Protein AF-A0A0B6ZGD3-F1 (afdb_monomer)

Foldseek 3Di:
DFDPLADQCLQVDPDPVSLQQHTWHDLPDDDFDKRKDFDPFFWQFFKKKFQFDGVPWGFFKKWKKFFFDDPPCVVVVVVVDDPPPDDDDDDDDDDDDDDPDPPPPVPDPDDTDIDTFKIFGHLDRFMEMEGAPVCCVPPPPPCVVVPPGPHYIYGDDPDSCRNQGTRMMMMTRGDIHPSGTGGTSYMDTDTARHPPDDPVVNVVVVVVVVVVVVVVVVVVVDDDD

Secondary structure (DSSP, 8-state):
-B-TT--GGGGG-SSHHHHTT-EEB-TT-PSPEEEEEEEEEEEEEEEEEEE-EETTEEEEEEEEEEE----TTHHHHHHT----------------------------PPPPPPEEEEEEE-SS---EEEE-TTTTTT-TTTGGGTTT-SEEEE---S-SHHHHTEEEEEEEEEEESTTPPPEESEEEEEEEE-TTS-HHHHHHHHHHHHHHHHHHHHHTTS---

Solvent-accessible surface area (backbone atoms only — not comparable to full-atom values): 12958 Å² total; per-residue (Å²): 123,46,36,90,89,15,41,73,64,18,47,76,39,91,47,65,76,46,23,71,48,2,22,30,37,28,80,86,53,67,65,70,46,78,49,74,48,74,50,98,55,36,24,22,59,37,38,39,38,36,28,27,28,38,90,91,24,25,28,20,27,43,32,35,28,25,14,46,64,77,63,82,57,51,62,57,60,55,64,74,60,70,78,88,77,83,86,84,90,83,84,90,87,90,86,80,93,73,90,74,76,82,75,76,70,75,85,66,80,76,78,77,65,70,42,72,27,35,64,51,77,41,91,58,68,60,51,32,34,37,33,26,75,86,50,61,82,78,54,82,76,77,47,72,81,68,62,76,42,88,44,66,35,63,48,55,55,95,62,54,58,32,42,45,28,18,25,30,44,32,45,33,36,58,38,41,49,94,81,35,27,47,21,34,21,43,63,49,80,40,64,46,73,11,86,88,51,55,64,75,58,49,51,52,53,49,53,51,49,54,52,51,55,56,52,56,64,58,53,77,77,68,83,88,130

Nearest PDB structures (foldseek):
  7m22-assembly1_N  TM=5.782E-01  e=3.544E-01  Homo sapiens
  4xhc-assembly1_B  TM=4.080E-01  e=8.683E-01  Klebsiella oxytoca
  6ah3-assembly1_B  TM=2.332E-01  e=2.869E+00  Saccharomyces cerevisiae S288C

Structure (mmCIF, N/CA/C/O backbone):
data_AF-A0A0B6ZGD3-F1
#
_entry.id   AF-A0A0B6ZGD3-F1
#
loop_
_atom_site.group_PDB
_atom_site.id
_atom_site.type_symbol
_atom_site.label_atom_id
_atom_site.label_alt_id
_atom_site.label_comp_id
_atom_site.label_asym_id
_atom_site.label_entity_id
_atom_site.label_seq_id
_atom_site.pdbx_PDB_ins_code
_atom_site.Cartn_x
_atom_site.Cartn_y
_atom_site.Cartn_z
_atom_site.occupancy
_atom_site.B_iso_or_equiv
_atom_site.auth_seq_id
_atom_site.auth_comp_id
_atom_site.auth_asym_id
_atom_site.auth_atom_id
_atom_site.pdbx_PDB_model_num
ATOM 1 N N . VAL A 1 1 ? -7.329 -12.413 8.893 1.00 88.38 1 VAL A N 1
ATOM 2 C CA . VAL A 1 1 ? -8.720 -12.527 9.377 1.00 88.38 1 VAL A CA 1
ATOM 3 C C . VAL A 1 1 ? -9.305 -11.128 9.376 1.00 88.38 1 VAL A C 1
ATOM 5 O O . VAL A 1 1 ? -8.668 -10.231 9.922 1.00 88.38 1 VAL A O 1
ATOM 8 N N . SER A 1 2 ? -10.414 -10.933 8.676 1.00 95.75 2 SER A N 1
ATOM 9 C CA . SER A 1 2 ? -11.099 -9.650 8.479 1.00 95.75 2 SER A CA 1
ATOM 10 C C . SER A 1 2 ? -12.553 -9.786 8.900 1.00 95.75 2 SER A C 1
ATOM 12 O O . SER A 1 2 ? -13.067 -10.900 8.886 1.00 95.75 2 SER A O 1
ATOM 14 N N . THR A 1 3 ? -13.189 -8.662 9.225 1.00 96.56 3 THR A N 1
ATOM 15 C CA . THR A 1 3 ? -14.651 -8.600 9.353 1.00 96.56 3 THR A CA 1
ATOM 16 C C . THR A 1 3 ? -15.286 -9.001 8.016 1.00 96.56 3 THR A C 1
ATOM 18 O O . THR A 1 3 ? -14.736 -8.682 6.955 1.00 96.56 3 THR A O 1
ATOM 21 N N . ASP A 1 4 ? -16.437 -9.668 8.054 1.00 96.44 4 ASP A N 1
ATOM 22 C CA . ASP A 1 4 ? -17.144 -10.125 6.855 1.00 96.44 4 ASP A CA 1
ATOM 23 C C . ASP A 1 4 ? -17.419 -8.981 5.866 1.00 96.44 4 ASP A C 1
ATOM 25 O O . ASP A 1 4 ? -17.992 -7.940 6.205 1.00 96.44 4 ASP A O 1
ATOM 29 N N . GLY A 1 5 ? -17.005 -9.169 4.611 1.00 96.38 5 GLY A N 1
ATOM 30 C CA . GLY A 1 5 ? -17.149 -8.174 3.553 1.00 96.38 5 GLY A CA 1
ATOM 31 C C . GLY A 1 5 ? -16.136 -7.027 3.608 1.00 96.38 5 GLY A C 1
ATOM 32 O O . GLY A 1 5 ? -16.303 -6.065 2.854 1.00 96.38 5 GLY A O 1
ATOM 33 N N . TYR A 1 6 ? -15.117 -7.109 4.471 1.00 97.56 6 TYR A N 1
ATOM 34 C CA . TYR A 1 6 ? -14.002 -6.160 4.599 1.00 97.56 6 TYR A CA 1
ATOM 35 C C . TYR A 1 6 ? -12.631 -6.836 4.411 1.00 97.56 6 TYR A C 1
ATOM 37 O O . TYR A 1 6 ? -11.657 -6.561 5.119 1.00 97.56 6 TYR A O 1
ATOM 45 N N . GLU A 1 7 ? -12.545 -7.755 3.457 1.00 97.19 7 GLU A N 1
ATOM 46 C CA . GLU A 1 7 ? -11.342 -8.508 3.125 1.00 97.19 7 GLU A CA 1
ATOM 47 C C . GLU A 1 7 ? -10.245 -7.615 2.524 1.00 97.19 7 GLU A C 1
ATOM 49 O O . GLU A 1 7 ? -10.513 -6.617 1.857 1.00 97.19 7 GLU A O 1
ATOM 54 N N . CYS A 1 8 ? -8.972 -8.006 2.676 1.00 95.56 8 CYS A N 1
ATOM 55 C CA . CYS A 1 8 ? -7.845 -7.258 2.095 1.00 95.56 8 CYS A CA 1
ATOM 56 C C . CYS A 1 8 ? -7.957 -7.092 0.568 1.00 95.56 8 CYS A C 1
ATOM 58 O O . CYS A 1 8 ? -7.491 -6.094 0.018 1.00 95.56 8 CYS A O 1
ATOM 60 N N . SER A 1 9 ? -8.572 -8.059 -0.120 1.00 95.88 9 SER A N 1
ATOM 61 C CA . SER A 1 9 ? -8.791 -8.031 -1.571 1.00 95.88 9 SER A CA 1
ATOM 62 C C . SER A 1 9 ? -9.687 -6.876 -2.018 1.00 95.88 9 SER A C 1
ATOM 64 O O . SER A 1 9 ? -9.578 -6.448 -3.166 1.00 95.88 9 SER A O 1
ATOM 66 N N . ASN A 1 10 ? -10.517 -6.320 -1.130 1.00 97.12 10 ASN A N 1
ATOM 67 C CA . ASN A 1 10 ? -11.351 -5.162 -1.438 1.00 97.12 10 ASN A CA 1
ATOM 68 C C . ASN A 1 10 ? -10.516 -3.952 -1.858 1.00 97.12 10 ASN A C 1
ATOM 70 O O . ASN A 1 10 ? -10.900 -3.256 -2.793 1.00 97.12 10 ASN A O 1
ATOM 74 N N . ILE A 1 11 ? -9.344 -3.744 -1.246 1.00 96.25 11 ILE A N 1
ATOM 75 C CA . ILE A 1 11 ? -8.450 -2.612 -1.548 1.00 96.25 11 ILE A CA 1
ATOM 76 C C . ILE A 1 11 ? -8.067 -2.579 -3.039 1.00 96.25 11 ILE A C 1
ATOM 78 O O . ILE A 1 11 ? -7.972 -1.504 -3.631 1.00 96.25 11 ILE A O 1
ATOM 82 N N . ILE A 1 12 ? -7.884 -3.755 -3.647 1.00 94.38 12 ILE A N 1
ATOM 83 C CA . ILE A 1 12 ? -7.467 -3.928 -5.047 1.00 94.38 12 ILE A CA 1
ATOM 84 C C . ILE A 1 12 ? -8.614 -4.376 -5.965 1.00 94.38 12 ILE A C 1
ATOM 86 O O . ILE A 1 12 ? -8.375 -4.796 -7.096 1.00 94.38 12 ILE A O 1
ATOM 90 N N . SER A 1 13 ? -9.859 -4.339 -5.486 1.00 94.06 13 SER A N 1
ATOM 91 C CA . SER A 1 13 ? -11.006 -4.818 -6.253 1.00 94.06 13 SER A CA 1
ATOM 92 C C . SER A 1 13 ? -11.343 -3.880 -7.413 1.00 94.06 13 SER A C 1
ATOM 94 O O . SER A 1 13 ? -11.375 -2.660 -7.254 1.00 94.06 13 SER A O 1
ATOM 96 N N . ASN A 1 14 ? -11.683 -4.461 -8.568 1.00 90.12 14 ASN A N 1
ATOM 97 C CA . ASN A 1 14 ? -12.221 -3.720 -9.714 1.00 90.12 14 ASN A CA 1
ATOM 98 C C . ASN A 1 14 ? -13.664 -3.240 -9.476 1.00 90.12 14 ASN A C 1
ATOM 100 O O . ASN A 1 14 ? -14.144 -2.353 -10.179 1.00 90.12 14 ASN A O 1
ATOM 104 N N . SER A 1 15 ? -14.375 -3.827 -8.506 1.00 93.75 15 SER A N 1
ATOM 105 C CA . SER A 1 15 ? -15.725 -3.397 -8.141 1.00 93.75 15 SER A CA 1
ATOM 106 C C . SER A 1 15 ? -15.655 -2.186 -7.219 1.00 93.75 15 SER A C 1
ATOM 108 O O . SER A 1 15 ? -15.144 -2.275 -6.101 1.00 93.75 15 SER A O 1
ATOM 110 N N . TRP A 1 16 ? -16.235 -1.069 -7.661 1.00 91.44 16 TRP A N 1
ATOM 111 C CA . TRP A 1 16 ? -16.339 0.160 -6.872 1.00 91.44 16 TRP A CA 1
ATOM 112 C C . TRP A 1 16 ? -16.955 -0.075 -5.485 1.00 91.44 16 TRP A C 1
ATOM 114 O O . TRP A 1 16 ? -16.431 0.410 -4.482 1.00 91.44 16 TRP A O 1
ATOM 124 N N . HIS A 1 17 ? -18.031 -0.865 -5.407 1.00 93.50 17 HIS A N 1
ATOM 125 C CA . HIS A 1 17 ? -18.728 -1.136 -4.148 1.00 93.50 17 HIS A CA 1
ATOM 126 C C . HIS A 1 17 ? -17.848 -1.868 -3.131 1.00 93.50 17 HIS A C 1
ATOM 128 O O . HIS A 1 17 ? -17.906 -1.548 -1.945 1.00 93.50 17 HIS A O 1
ATOM 134 N N . LEU A 1 18 ? -17.025 -2.818 -3.587 1.00 94.62 18 LEU A N 1
ATOM 135 C CA . LEU A 1 18 ? -16.067 -3.519 -2.730 1.00 94.62 18 LEU A CA 1
ATOM 136 C C . LEU A 1 18 ? -14.894 -2.606 -2.368 1.00 94.62 18 LEU A C 1
ATOM 138 O O . LEU A 1 18 ? -14.553 -2.485 -1.194 1.00 94.62 18 LEU A O 1
ATOM 142 N N . ARG A 1 19 ? -14.336 -1.880 -3.344 1.00 94.19 19 ARG A N 1
ATOM 143 C CA . ARG A 1 19 ? -13.210 -0.963 -3.121 1.00 94.19 19 ARG A CA 1
ATOM 144 C C . ARG A 1 19 ? -13.523 0.122 -2.096 1.00 94.19 19 ARG A C 1
ATOM 146 O O . ARG A 1 19 ? -12.664 0.454 -1.289 1.00 94.19 19 ARG A O 1
ATOM 153 N N . ARG A 1 20 ? -14.762 0.625 -2.063 1.00 93.31 20 ARG A N 1
ATOM 154 C CA . ARG A 1 20 ? -15.210 1.622 -1.075 1.00 93.31 20 ARG A CA 1
ATOM 155 C C . ARG A 1 20 ? -15.308 1.074 0.356 1.00 93.31 20 ARG A C 1
ATOM 157 O O . ARG A 1 20 ? -15.288 1.864 1.294 1.00 93.31 20 ARG A O 1
ATOM 164 N N . LYS A 1 21 ? -15.431 -0.246 0.546 1.00 95.88 21 LYS A N 1
ATOM 165 C CA . LYS A 1 21 ? -15.423 -0.858 1.887 1.00 95.88 21 LYS A CA 1
ATOM 166 C C . LYS A 1 21 ? -14.015 -0.921 2.477 1.00 95.88 21 LYS A C 1
ATOM 168 O O . LYS A 1 21 ? -13.851 -0.693 3.672 1.00 95.88 21 LYS A O 1
ATOM 173 N N . GLY A 1 22 ? -13.018 -1.205 1.641 1.00 96.62 22 GLY A N 1
ATOM 174 C CA . GLY A 1 22 ? -11.637 -1.401 2.071 1.00 96.62 22 GLY A CA 1
ATOM 175 C C . GLY A 1 22 ? -11.466 -2.621 2.979 1.00 96.62 22 GLY A C 1
ATOM 176 O O . GLY A 1 22 ? -12.190 -3.611 2.859 1.00 96.62 22 GLY A O 1
ATOM 177 N N . PHE A 1 23 ? -10.488 -2.536 3.875 1.00 97.94 23 PHE A N 1
ATOM 178 C CA . PHE A 1 23 ? -10.112 -3.574 4.824 1.00 97.94 23 PHE A CA 1
ATOM 179 C C . PHE A 1 23 ? -10.433 -3.177 6.266 1.00 97.94 23 PHE A C 1
ATOM 181 O O . PHE A 1 23 ? -10.088 -2.081 6.718 1.00 97.94 23 PHE A O 1
ATOM 188 N N . LEU A 1 24 ? -10.993 -4.129 7.007 1.00 97.88 24 LEU A N 1
ATOM 189 C CA . LEU A 1 24 ? -11.230 -4.037 8.438 1.00 97.88 24 LEU A CA 1
ATOM 190 C C . LEU A 1 24 ? -10.884 -5.377 9.086 1.00 97.88 24 LEU A C 1
ATOM 192 O O . LEU A 1 24 ? -11.465 -6.414 8.759 1.00 97.88 24 LEU A O 1
ATOM 196 N N . ALA A 1 25 ? -9.926 -5.361 10.005 1.00 97.81 25 ALA A N 1
ATOM 197 C CA . ALA A 1 25 ? -9.602 -6.531 10.803 1.00 97.81 25 ALA A CA 1
ATOM 198 C C . ALA A 1 25 ? -10.776 -6.901 11.722 1.00 97.81 25 ALA A C 1
ATOM 200 O O . ALA A 1 25 ? -11.566 -6.045 12.111 1.00 97.81 25 ALA A O 1
ATOM 201 N N . GLU A 1 26 ? -10.879 -8.177 12.085 1.00 96.56 26 GLU A N 1
ATOM 202 C CA . GLU A 1 26 ? -11.804 -8.593 13.143 1.00 96.56 26 GLU A CA 1
ATOM 203 C C . GLU A 1 26 ? -11.460 -7.933 14.485 1.00 96.56 26 GLU A C 1
ATOM 205 O O . GLU A 1 26 ? -10.290 -7.657 14.767 1.00 96.56 26 GLU A O 1
ATOM 210 N N . TYR A 1 27 ? -12.460 -7.718 15.341 1.00 92.38 27 TYR A N 1
ATOM 211 C CA . TYR A 1 27 ? -12.296 -6.941 16.582 1.00 92.38 27 TYR A CA 1
ATOM 212 C C . TYR A 1 27 ? -11.287 -7.563 17.562 1.00 92.38 27 TYR A C 1
ATOM 214 O O . TYR A 1 27 ? -10.650 -6.862 18.346 1.00 92.38 27 TYR A O 1
ATOM 222 N N . PHE A 1 28 ? -11.130 -8.888 17.526 1.00 93.44 28 PHE A N 1
ATOM 223 C CA . PHE A 1 28 ? -10.190 -9.616 18.378 1.00 93.44 28 PHE A CA 1
ATOM 224 C C . PHE A 1 28 ? -8.757 -9.633 17.822 1.00 93.44 28 PHE A C 1
ATOM 226 O O . PHE A 1 28 ? -7.835 -10.083 18.509 1.00 93.44 28 PHE A O 1
ATOM 233 N N . ILE A 1 29 ? -8.536 -9.140 16.599 1.00 95.62 29 ILE A N 1
ATOM 234 C CA . ILE A 1 29 ? -7.207 -9.043 15.998 1.00 95.62 29 ILE A CA 1
ATOM 235 C C . ILE A 1 29 ? -6.508 -7.795 16.530 1.00 95.62 29 ILE A C 1
ATOM 237 O O . ILE A 1 29 ? -6.799 -6.664 16.141 1.00 95.62 29 ILE A O 1
ATOM 241 N N . LYS A 1 30 ? -5.538 -8.012 17.417 1.00 93.38 30 LYS A N 1
ATOM 242 C CA . LYS A 1 30 ? -4.718 -6.935 17.974 1.00 93.38 30 LYS A CA 1
ATOM 243 C C . LYS A 1 30 ? -3.586 -6.5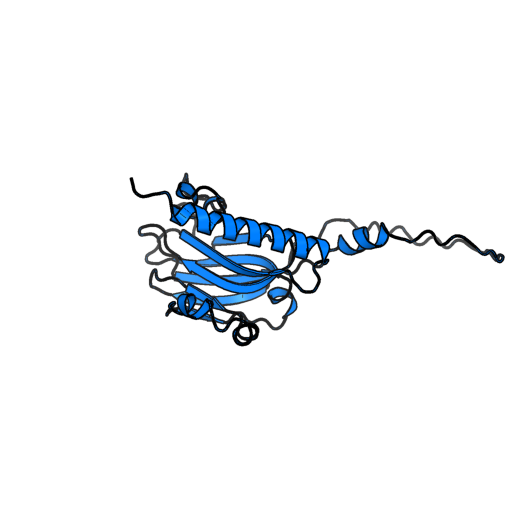65 17.007 1.00 93.38 30 LYS A C 1
ATOM 245 O O . LYS A 1 30 ? -2.979 -7.469 16.430 1.00 93.38 30 LYS A O 1
ATOM 250 N N . PRO A 1 31 ? -3.253 -5.268 16.851 1.00 94.62 31 PRO A N 1
ATOM 251 C CA . PRO A 1 31 ? -2.025 -4.858 16.180 1.00 94.62 31 PRO A CA 1
ATOM 252 C C . PRO A 1 31 ? -0.779 -5.574 16.751 1.00 94.62 31 PRO A C 1
ATOM 254 O O . PRO A 1 31 ? -0.737 -5.843 17.955 1.00 94.62 31 PRO A O 1
ATOM 257 N N . PRO A 1 32 ? 0.250 -5.852 15.925 1.00 96.56 32 PRO A N 1
ATOM 258 C CA . PRO A 1 32 ? 0.405 -5.381 14.552 1.00 96.56 32 PRO A CA 1
ATOM 259 C C . PRO A 1 32 ? -0.355 -6.212 13.501 1.00 96.56 32 PRO A C 1
ATOM 261 O O . PRO A 1 32 ? -0.376 -7.437 13.559 1.00 96.56 32 PRO A O 1
ATOM 264 N N . VAL A 1 33 ? -0.907 -5.542 12.484 1.00 97.31 33 VAL A N 1
ATOM 265 C CA . VAL A 1 33 ? -1.552 -6.176 11.318 1.00 97.31 33 VAL A CA 1
ATOM 266 C C . VAL A 1 33 ? -0.793 -5.813 10.045 1.00 97.31 33 VAL A C 1
ATOM 268 O O . VAL A 1 33 ? -0.533 -4.637 9.800 1.00 97.31 33 VAL A O 1
ATOM 271 N N . ASN A 1 34 ? -0.447 -6.814 9.231 1.00 97.50 34 ASN A N 1
ATOM 272 C CA . ASN A 1 34 ? 0.281 -6.630 7.974 1.00 97.50 34 ASN A CA 1
ATOM 273 C C . ASN A 1 34 ? -0.642 -6.838 6.767 1.00 97.50 34 ASN A C 1
ATOM 275 O O . ASN A 1 34 ? -1.295 -7.876 6.658 1.00 97.50 34 ASN A O 1
ATOM 279 N N . ILE A 1 35 ? -0.629 -5.886 5.837 1.00 97.44 35 ILE A N 1
ATOM 280 C CA . ILE A 1 35 ? -1.245 -5.989 4.512 1.00 97.44 35 ILE A CA 1
ATOM 281 C C . ILE A 1 35 ? -0.116 -5.942 3.485 1.00 97.44 35 ILE A C 1
ATOM 283 O O . ILE A 1 35 ? 0.565 -4.925 3.359 1.00 97.44 35 ILE A O 1
ATOM 287 N N . THR A 1 36 ? 0.090 -7.044 2.765 1.00 97.19 36 THR A N 1
ATOM 288 C CA . THR A 1 36 ? 1.192 -7.186 1.806 1.00 97.19 36 THR A CA 1
ATOM 289 C C . THR A 1 36 ? 0.671 -7.164 0.377 1.00 97.19 36 THR A C 1
ATOM 291 O O . THR A 1 36 ? -0.108 -8.024 -0.027 1.00 97.19 36 THR A O 1
ATOM 294 N N . PHE A 1 37 ? 1.161 -6.209 -0.401 1.00 96.69 37 PHE A N 1
ATOM 295 C CA . PHE A 1 37 ? 0.967 -6.107 -1.837 1.00 96.69 37 PHE A CA 1
ATOM 296 C C . PHE A 1 37 ? 2.119 -6.811 -2.544 1.00 96.69 37 PHE A C 1
ATOM 298 O O . PHE A 1 37 ? 3.287 -6.553 -2.247 1.00 96.69 37 PHE A O 1
ATOM 305 N N . GLN A 1 38 ? 1.791 -7.689 -3.487 1.00 94.88 38 GLN A N 1
ATOM 306 C CA . GLN A 1 38 ? 2.757 -8.307 -4.385 1.00 94.88 38 GLN A CA 1
ATOM 307 C C . GLN A 1 38 ? 2.571 -7.723 -5.780 1.00 94.88 38 GLN A C 1
ATOM 309 O O . GLN A 1 38 ? 1.471 -7.760 -6.332 1.00 94.88 38 GLN A O 1
ATOM 314 N N . PHE A 1 39 ? 3.651 -7.212 -6.359 1.00 93.75 39 PHE A N 1
ATOM 315 C CA . PHE A 1 39 ? 3.605 -6.632 -7.692 1.00 93.75 39 PHE A CA 1
ATOM 316 C C . PHE A 1 39 ? 3.829 -7.704 -8.770 1.00 93.75 39 PHE A C 1
ATOM 318 O O . PHE A 1 39 ? 4.606 -8.642 -8.562 1.00 93.75 39 PHE A O 1
ATOM 325 N N . PRO A 1 40 ? 3.179 -7.576 -9.942 1.00 90.75 40 PRO A N 1
ATOM 326 C CA . PRO A 1 40 ? 3.369 -8.500 -11.064 1.00 90.75 40 PRO A CA 1
ATOM 327 C C . PRO A 1 40 ? 4.762 -8.378 -11.704 1.00 90.75 40 PRO A C 1
ATOM 329 O O . PRO A 1 40 ? 5.231 -9.302 -12.364 1.00 90.75 40 PRO A O 1
ATOM 332 N N . CYS A 1 41 ? 5.436 -7.247 -11.496 1.00 90.88 41 CYS A N 1
ATOM 333 C CA . CYS A 1 41 ? 6.837 -7.017 -11.824 1.00 90.88 41 CYS A CA 1
ATOM 334 C C . CYS A 1 41 ? 7.457 -6.115 -10.752 1.00 90.88 41 CYS A C 1
ATOM 336 O O . CYS A 1 41 ? 6.730 -5.510 -9.965 1.00 90.88 41 CYS A O 1
ATOM 338 N N . ASN A 1 42 ? 8.785 -6.014 -10.711 1.00 93.12 42 ASN A N 1
ATOM 339 C CA . ASN A 1 42 ? 9.425 -5.096 -9.778 1.00 93.12 42 ASN A CA 1
ATOM 340 C C . ASN A 1 42 ? 9.113 -3.649 -10.181 1.00 93.12 42 ASN A C 1
ATOM 342 O O . ASN A 1 42 ? 9.194 -3.311 -11.362 1.00 93.12 42 ASN A O 1
ATOM 346 N N . ILE A 1 43 ? 8.799 -2.801 -9.208 1.00 93.25 43 ILE A N 1
ATOM 347 C CA . ILE A 1 43 ? 8.472 -1.391 -9.420 1.00 93.25 43 ILE A CA 1
ATOM 348 C C . ILE A 1 43 ? 9.444 -0.475 -8.673 1.00 93.25 43 ILE A C 1
ATOM 350 O O . ILE A 1 43 ? 9.943 -0.823 -7.603 1.00 93.25 43 ILE A O 1
ATOM 354 N N . ASP A 1 44 ? 9.685 0.700 -9.237 1.00 93.19 44 ASP A N 1
ATOM 355 C CA . ASP A 1 44 ? 10.276 1.840 -8.548 1.00 93.19 44 ASP A CA 1
ATOM 356 C C . ASP A 1 44 ? 9.156 2.627 -7.861 1.00 93.19 44 ASP A C 1
ATOM 358 O O . ASP A 1 44 ? 8.275 3.176 -8.527 1.00 93.19 44 ASP A O 1
ATOM 362 N N . ILE A 1 45 ? 9.133 2.615 -6.526 1.00 93.38 45 ILE A N 1
ATOM 363 C CA . ILE A 1 45 ? 8.055 3.224 -5.739 1.00 93.38 45 ILE A CA 1
ATOM 364 C C . ILE A 1 45 ? 8.293 4.729 -5.606 1.00 93.38 45 ILE A C 1
ATOM 366 O O . ILE A 1 45 ? 9.310 5.177 -5.071 1.00 93.38 45 ILE A O 1
ATOM 370 N N . HIS A 1 46 ? 7.305 5.513 -6.038 1.00 91.81 46 HIS A N 1
ATOM 371 C CA . HIS A 1 46 ? 7.329 6.972 -5.985 1.00 91.81 46 HIS A CA 1
ATOM 372 C C . HIS A 1 46 ? 6.520 7.496 -4.801 1.00 91.81 46 HIS A C 1
ATOM 374 O O . HIS A 1 46 ? 7.050 8.212 -3.954 1.00 91.81 46 HIS A O 1
ATOM 380 N N . HIS A 1 47 ? 5.239 7.126 -4.737 1.00 92.25 47 HIS A N 1
ATOM 381 C CA . HIS A 1 47 ? 4.313 7.569 -3.700 1.00 92.25 47 HIS A CA 1
ATOM 382 C C . HIS A 1 47 ? 3.426 6.412 -3.249 1.00 92.25 47 HIS A C 1
ATOM 384 O O . HIS A 1 47 ? 3.027 5.571 -4.052 1.00 92.25 47 HIS A O 1
ATOM 390 N N . VAL A 1 48 ? 3.079 6.391 -1.969 1.00 95.25 48 VAL A N 1
ATOM 391 C CA . VAL A 1 48 ? 2.068 5.496 -1.411 1.00 95.25 48 VAL A CA 1
ATOM 392 C C . VAL A 1 48 ? 1.101 6.345 -0.604 1.00 95.25 48 VAL A C 1
ATOM 394 O O . VAL A 1 48 ? 1.481 6.926 0.414 1.00 95.25 48 VAL A O 1
ATOM 397 N N . PHE A 1 49 ? -0.144 6.417 -1.056 1.00 94.75 49 PHE A N 1
ATOM 398 C CA . PHE A 1 49 ? -1.215 7.096 -0.343 1.00 94.75 49 PHE A CA 1
ATOM 399 C C . PHE A 1 49 ? -2.052 6.087 0.423 1.00 94.75 49 PHE A C 1
ATOM 401 O O . PHE A 1 49 ? -2.373 5.026 -0.107 1.00 94.75 49 PHE A O 1
ATOM 408 N N . ILE A 1 50 ? -2.418 6.421 1.657 1.00 95.75 50 ILE A N 1
ATOM 409 C CA . ILE A 1 50 ? -3.173 5.529 2.539 1.00 95.75 50 ILE A CA 1
ATOM 410 C C . ILE A 1 50 ? -4.251 6.331 3.252 1.00 95.75 50 ILE A C 1
ATOM 412 O O . ILE A 1 50 ? -3.950 7.362 3.846 1.00 95.75 50 ILE A O 1
ATOM 416 N N . THR A 1 51 ? -5.484 5.836 3.240 1.00 95.56 51 THR A N 1
ATOM 417 C CA . THR A 1 51 ? -6.566 6.355 4.084 1.00 95.56 51 THR A CA 1
ATOM 418 C C . THR A 1 51 ? -6.813 5.353 5.218 1.00 95.56 51 THR A C 1
ATOM 420 O O . THR A 1 51 ? -7.393 4.287 4.986 1.00 95.56 51 THR A O 1
ATOM 423 N N . PRO A 1 52 ? -6.341 5.635 6.445 1.00 95.81 52 PRO A N 1
ATOM 424 C CA . PRO A 1 52 ? -6.203 4.637 7.507 1.00 95.81 52 PRO A CA 1
ATOM 425 C C . PRO A 1 52 ? -7.471 4.468 8.356 1.00 95.81 52 PRO A C 1
ATOM 427 O O . PRO A 1 52 ? -7.401 4.260 9.567 1.00 95.81 52 PRO A O 1
ATOM 430 N N . CYS A 1 53 ? -8.645 4.594 7.742 1.00 95.25 53 CYS A N 1
ATOM 431 C CA . CYS A 1 53 ? -9.917 4.535 8.449 1.00 95.25 53 CYS A CA 1
ATOM 432 C C . CYS A 1 53 ? -10.991 3.802 7.647 1.00 95.25 53 CYS A C 1
ATOM 434 O O . CYS A 1 53 ? -11.011 3.868 6.419 1.00 95.25 53 CYS A O 1
ATOM 436 N N . VAL A 1 54 ? -11.893 3.125 8.356 1.00 95.19 54 VAL A N 1
ATOM 437 C CA . VAL A 1 54 ? -13.132 2.541 7.824 1.00 95.19 54 VAL A CA 1
ATOM 438 C C . VAL A 1 54 ? -14.243 2.853 8.822 1.00 95.19 54 VAL A C 1
ATOM 440 O O . VAL A 1 54 ? -14.250 2.341 9.943 1.00 95.19 54 VAL A O 1
ATOM 443 N N . GLY A 1 55 ? -15.168 3.736 8.441 1.00 92.38 55 GLY A N 1
ATOM 444 C CA . GLY A 1 55 ? -16.161 4.268 9.375 1.00 92.38 55 GLY A CA 1
ATOM 445 C C . GLY A 1 55 ? -15.483 4.918 10.587 1.00 92.38 55 GLY A C 1
ATOM 446 O O . GLY A 1 55 ? -14.690 5.842 10.433 1.00 92.38 55 GLY A O 1
ATOM 447 N N . GLN A 1 56 ? -15.775 4.410 11.787 1.00 92.38 56 GLN A N 1
ATOM 448 C CA . GLN A 1 56 ? -15.199 4.899 13.050 1.00 92.38 56 GLN A CA 1
ATOM 449 C C . GLN A 1 56 ? -13.901 4.184 13.467 1.00 92.38 56 GLN A C 1
ATOM 451 O O . GLN A 1 56 ? -13.285 4.560 14.462 1.00 92.38 56 GLN A O 1
ATOM 456 N N . GLN A 1 57 ? -13.479 3.151 12.734 1.00 94.88 57 GLN A N 1
ATOM 457 C CA . GLN A 1 57 ? -12.275 2.374 13.037 1.00 94.88 57 GLN A CA 1
ATOM 458 C C . GLN A 1 57 ? -11.058 3.067 12.416 1.00 94.88 57 GLN A C 1
ATOM 460 O O . GLN A 1 57 ? -11.108 3.452 11.244 1.00 94.88 57 GLN A O 1
ATOM 465 N N . ARG A 1 58 ? -9.990 3.281 13.199 1.00 95.25 58 ARG A N 1
ATOM 466 C CA . ARG A 1 58 ? -8.887 4.187 12.828 1.00 95.25 58 ARG A CA 1
ATOM 467 C C . ARG A 1 58 ? -7.532 3.592 13.194 1.00 95.25 58 ARG A C 1
ATOM 469 O O . ARG A 1 58 ? -7.243 3.339 14.364 1.00 95.25 58 ARG A O 1
ATOM 476 N N . SER A 1 59 ? -6.670 3.444 12.197 1.00 96.56 59 SER A N 1
ATOM 477 C CA . SER A 1 59 ? -5.261 3.088 12.367 1.00 96.56 59 SER A CA 1
ATOM 478 C C . SER A 1 59 ? -4.426 4.359 12.536 1.00 96.56 59 SER A C 1
ATOM 480 O O . SER A 1 59 ? -4.555 5.275 11.733 1.00 96.56 59 SER A O 1
ATOM 482 N N . SER A 1 60 ? -3.558 4.421 13.550 1.00 95.62 60 SER A N 1
ATOM 483 C CA . SER A 1 60 ? -2.818 5.648 13.895 1.00 95.62 60 SER A CA 1
ATOM 484 C C . SER A 1 60 ? -1.303 5.546 13.805 1.00 95.62 60 SER A C 1
ATOM 486 O O . SER A 1 60 ? -0.631 6.555 13.636 1.00 95.62 60 SER A O 1
ATOM 488 N N . HIS A 1 61 ? -0.720 4.352 13.913 1.00 96.81 61 HIS A N 1
ATOM 489 C CA . HIS A 1 61 ? 0.717 4.167 13.702 1.00 96.81 61 HIS A CA 1
ATOM 490 C C . HIS A 1 61 ? 0.932 3.190 12.562 1.00 96.81 61 HIS A C 1
ATOM 492 O O . HIS A 1 61 ? 0.562 2.019 12.681 1.00 96.81 61 HIS A O 1
ATOM 498 N N . LEU A 1 62 ? 1.527 3.674 11.477 1.00 97.62 62 LEU A N 1
ATOM 499 C CA . LEU A 1 62 ? 1.753 2.908 10.263 1.00 97.62 62 LEU A CA 1
ATOM 500 C C . LEU A 1 62 ? 3.240 2.820 9.963 1.00 97.62 62 LEU A C 1
ATOM 502 O O . LEU A 1 62 ? 3.985 3.789 10.108 1.00 97.62 62 LEU A O 1
ATOM 506 N N . GLU A 1 63 ? 3.652 1.665 9.469 1.00 98.31 63 GLU A N 1
ATOM 507 C CA . GLU A 1 63 ? 4.987 1.453 8.937 1.00 98.31 63 GLU A CA 1
ATOM 508 C C . GLU A 1 63 ? 4.910 0.824 7.553 1.00 98.31 63 GLU A C 1
ATOM 510 O O . GLU A 1 63 ? 4.071 -0.039 7.291 1.00 98.31 63 GLU A O 1
ATOM 515 N N . LEU A 1 64 ? 5.814 1.241 6.673 1.00 98.06 64 LEU A N 1
ATOM 516 C CA . LEU A 1 64 ? 6.000 0.633 5.368 1.00 98.06 64 LEU A CA 1
ATOM 517 C C . LEU A 1 64 ? 7.251 -0.225 5.368 1.00 98.06 64 LEU A C 1
ATOM 519 O O . LEU A 1 64 ? 8.319 0.192 5.821 1.00 98.06 64 LEU A O 1
ATOM 523 N N . TYR A 1 65 ? 7.117 -1.404 4.782 1.00 98.12 65 TYR A N 1
ATOM 524 C CA . TYR A 1 65 ? 8.208 -2.318 4.505 1.00 98.12 65 TYR A CA 1
ATOM 525 C C . TYR A 1 65 ? 8.235 -2.655 3.023 1.00 98.12 65 TYR A C 1
ATOM 527 O O . TYR A 1 65 ? 7.189 -2.747 2.391 1.00 98.12 65 TYR A O 1
ATOM 535 N N . SER A 1 66 ? 9.419 -2.901 2.475 1.00 97.06 66 SER A N 1
ATOM 536 C CA . SER A 1 66 ? 9.569 -3.352 1.094 1.00 97.06 66 SER A CA 1
ATOM 537 C C . SER A 1 66 ? 10.553 -4.506 0.987 1.00 97.06 66 SER A C 1
ATOM 539 O O . SER A 1 66 ? 11.479 -4.629 1.794 1.00 97.06 66 SER A O 1
ATOM 541 N N . ALA A 1 67 ? 10.347 -5.345 -0.023 1.00 94.38 67 ALA A N 1
ATOM 542 C CA . ALA A 1 67 ? 11.251 -6.419 -0.394 1.00 94.38 67 ALA A CA 1
ATOM 543 C C . ALA A 1 67 ? 11.507 -6.410 -1.902 1.00 94.38 67 ALA A C 1
ATOM 545 O O . ALA A 1 67 ? 10.586 -6.246 -2.707 1.00 94.38 67 ALA A O 1
ATOM 546 N N . SER A 1 68 ? 12.746 -6.687 -2.300 1.00 90.00 68 SER A N 1
ATOM 547 C CA . SER A 1 68 ? 13.112 -6.938 -3.695 1.00 90.00 68 SER A CA 1
ATOM 548 C C . SER A 1 68 ? 13.381 -8.429 -3.888 1.00 90.00 68 SER A C 1
ATOM 550 O O . SER A 1 68 ? 14.275 -8.997 -3.260 1.00 90.00 68 SER A O 1
ATOM 552 N N . LYS A 1 69 ? 12.588 -9.083 -4.740 1.00 75.38 69 LYS A N 1
ATOM 553 C CA . LYS A 1 69 ? 12.925 -10.379 -5.323 1.00 75.38 69 LYS A CA 1
ATOM 554 C C . LYS A 1 69 ? 13.667 -10.070 -6.614 1.00 75.38 69 LYS A C 1
ATOM 556 O O . LYS A 1 69 ? 13.074 -9.558 -7.561 1.00 75.38 69 LYS A O 1
ATOM 561 N N . TRP A 1 70 ? 14.958 -10.368 -6.666 1.00 56.69 70 TRP A N 1
ATOM 562 C CA . TRP A 1 70 ? 15.632 -10.464 -7.955 1.00 56.69 70 TRP A CA 1
ATOM 563 C C . TRP A 1 70 ? 15.000 -11.634 -8.723 1.00 56.69 70 TRP A C 1
ATOM 565 O O . TRP A 1 70 ? 14.777 -12.689 -8.116 1.00 56.69 70 TRP A O 1
ATOM 575 N N . PRO A 1 71 ? 14.671 -11.508 -10.018 1.00 49.81 71 PRO A N 1
ATOM 576 C CA . PRO A 1 71 ? 14.050 -12.602 -10.742 1.00 49.81 71 PRO A CA 1
ATOM 577 C C . PRO A 1 71 ? 15.069 -13.732 -10.928 1.00 49.81 71 PRO A C 1
ATOM 579 O O . PRO A 1 71 ? 15.825 -13.760 -11.897 1.00 49.81 71 PRO A O 1
ATOM 582 N N . GLN A 1 72 ? 15.029 -14.733 -10.045 1.00 49.84 72 GLN A N 1
ATOM 583 C CA . GLN A 1 72 ? 15.638 -16.054 -10.270 1.00 49.84 72 GLN A CA 1
ATOM 584 C C . GLN A 1 72 ? 15.110 -16.715 -11.571 1.00 49.84 72 GLN A C 1
ATOM 586 O O . GLN A 1 72 ? 15.669 -17.693 -12.060 1.00 49.84 72 GLN A O 1
ATOM 591 N N . SER A 1 73 ? 14.052 -16.159 -12.173 1.00 45.06 73 SER A N 1
ATOM 592 C CA . SER A 1 73 ? 13.427 -16.560 -13.437 1.00 45.06 73 SER A CA 1
ATOM 593 C C . SER A 1 73 ? 13.848 -15.744 -14.672 1.00 45.06 73 SER A C 1
ATOM 595 O O . SER A 1 73 ? 13.631 -16.222 -15.785 1.00 45.06 73 SER A O 1
ATOM 597 N N . ALA A 1 74 ? 14.504 -14.582 -14.541 1.00 47.19 74 ALA A N 1
ATOM 598 C CA . ALA A 1 74 ? 15.037 -13.872 -15.712 1.00 47.19 74 ALA A CA 1
ATOM 599 C C . ALA A 1 74 ? 16.214 -14.646 -16.325 1.00 47.19 74 ALA A C 1
ATOM 601 O O . ALA A 1 74 ? 16.283 -14.787 -17.542 1.00 47.19 74 ALA A O 1
ATOM 602 N N . ALA A 1 75 ? 17.059 -15.270 -15.494 1.00 50.16 75 ALA A N 1
ATOM 603 C CA . ALA A 1 75 ? 18.103 -16.184 -15.963 1.00 50.16 75 ALA A CA 1
ATOM 604 C C . ALA A 1 75 ? 17.529 -17.346 -16.802 1.00 50.16 75 ALA A C 1
ATOM 606 O O . ALA A 1 75 ? 18.117 -17.716 -17.815 1.00 50.16 75 ALA A O 1
ATOM 607 N N . LYS A 1 76 ? 16.337 -17.859 -16.455 1.00 45.75 76 LYS A N 1
ATOM 608 C CA . LYS A 1 76 ? 15.650 -18.914 -17.226 1.00 45.75 76 LYS A CA 1
ATOM 609 C C . LYS A 1 76 ? 15.053 -18.401 -18.544 1.00 45.75 76 LYS A C 1
ATOM 611 O O . LYS A 1 76 ? 15.049 -19.134 -19.529 1.00 45.75 76 LYS A O 1
ATOM 616 N N . TYR A 1 77 ? 14.594 -17.148 -18.593 1.00 41.62 77 TYR A N 1
ATOM 617 C CA . TYR A 1 77 ? 14.110 -16.519 -19.831 1.00 41.62 77 TYR A CA 1
ATOM 618 C C . TYR A 1 77 ? 15.251 -16.155 -20.796 1.00 41.62 77 TYR A C 1
ATOM 620 O O . TYR A 1 77 ? 15.099 -16.334 -22.003 1.00 41.62 77 TYR A O 1
ATOM 628 N N . PHE A 1 78 ? 16.410 -15.728 -20.283 1.00 50.81 78 PHE A N 1
ATOM 629 C CA . PHE A 1 78 ? 17.603 -15.468 -21.099 1.00 50.81 78 PHE A CA 1
ATOM 630 C C . PHE A 1 78 ? 18.311 -16.758 -21.551 1.00 50.81 78 PHE A C 1
ATOM 632 O O . PHE A 1 78 ? 18.822 -16.807 -22.665 1.00 50.81 78 PHE A O 1
ATOM 639 N N . GLN A 1 79 ? 18.267 -17.844 -20.769 1.00 50.75 79 GLN A N 1
ATOM 640 C CA . GLN A 1 79 ? 18.792 -19.151 -21.199 1.00 50.75 79 GLN A CA 1
ATOM 641 C C . GLN A 1 79 ? 17.955 -19.820 -22.304 1.00 50.75 79 GLN A C 1
ATOM 643 O O . GLN A 1 79 ? 18.486 -20.645 -23.045 1.00 50.75 79 GLN A O 1
ATOM 648 N N . LYS A 1 80 ? 16.676 -19.445 -22.477 1.00 40.94 80 LYS A N 1
ATOM 649 C CA . LYS A 1 80 ? 15.807 -19.983 -23.543 1.00 40.94 80 LYS A CA 1
ATOM 650 C C . LYS A 1 80 ? 16.034 -19.335 -24.918 1.00 40.94 80 LYS A C 1
ATOM 652 O O . LYS A 1 80 ? 15.387 -19.719 -25.887 1.00 40.94 80 LYS A O 1
ATOM 657 N N . ARG A 1 81 ? 16.962 -18.377 -25.023 1.00 42.19 81 ARG A N 1
ATOM 658 C CA . ARG A 1 81 ? 17.419 -17.787 -26.288 1.00 42.19 81 ARG A CA 1
ATOM 659 C C . ARG A 1 81 ? 18.943 -17.863 -26.391 1.00 42.19 81 ARG A C 1
ATOM 661 O O . ARG A 1 81 ? 19.623 -16.845 -26.375 1.00 42.19 81 ARG A O 1
ATOM 668 N N . LYS A 1 82 ? 19.487 -19.074 -26.531 1.00 33.56 82 LYS A N 1
ATOM 669 C CA . LYS A 1 82 ? 20.764 -19.220 -27.243 1.00 33.56 82 LYS A CA 1
ATOM 670 C C . LYS A 1 82 ? 20.463 -19.074 -28.742 1.00 33.56 82 LYS A C 1
ATOM 672 O O . LYS A 1 82 ? 19.619 -19.825 -29.231 1.00 33.56 82 LYS A O 1
ATOM 677 N N . PRO A 1 83 ? 21.094 -18.143 -29.476 1.00 39.12 83 PRO A N 1
ATOM 678 C CA . PRO A 1 83 ? 21.079 -18.210 -30.926 1.00 39.12 83 PRO A CA 1
ATOM 679 C C . PRO A 1 83 ? 21.820 -19.483 -31.338 1.00 39.12 83 PRO A C 1
ATOM 681 O O . PRO A 1 83 ? 22.935 -19.737 -30.882 1.00 39.12 83 PRO A O 1
ATOM 684 N N . VAL A 1 84 ? 21.186 -20.295 -32.182 1.00 40.81 84 VAL A N 1
ATOM 685 C CA . VAL A 1 84 ? 21.879 -21.333 -32.944 1.00 40.81 84 VAL A CA 1
ATOM 686 C C . VAL A 1 84 ? 22.798 -20.595 -33.910 1.00 40.81 84 VAL A C 1
ATOM 688 O O . VAL A 1 84 ? 22.345 -20.094 -34.932 1.00 40.81 84 VAL A O 1
ATOM 691 N N . MET A 1 85 ? 24.076 -20.480 -33.562 1.00 35.69 85 MET A N 1
ATOM 692 C CA . MET A 1 85 ? 25.109 -20.148 -34.533 1.00 35.69 85 MET A CA 1
ATOM 693 C C . MET A 1 85 ? 25.838 -21.449 -34.849 1.00 35.69 85 MET A C 1
ATOM 695 O O . MET A 1 85 ? 26.680 -21.930 -34.094 1.00 35.69 85 MET A O 1
ATOM 699 N N . SER A 1 86 ? 25.381 -22.079 -35.926 1.00 36.41 86 SER A N 1
ATOM 700 C CA . SER A 1 86 ? 26.009 -23.231 -36.550 1.00 36.41 86 SER A CA 1
ATOM 701 C C . SER A 1 86 ? 27.322 -22.821 -37.214 1.00 36.41 86 SER A C 1
ATOM 703 O O . SER A 1 86 ? 27.334 -21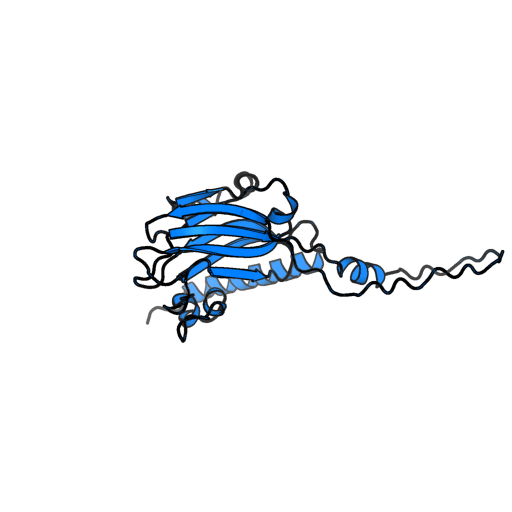.867 -37.989 1.00 36.41 86 SER A O 1
ATOM 705 N N . GLY A 1 87 ? 28.370 -23.613 -36.990 1.00 34.91 87 GLY A N 1
ATOM 706 C CA . GLY A 1 87 ? 29.546 -23.679 -37.858 1.00 34.91 87 GLY A CA 1
ATOM 707 C C . GLY A 1 87 ? 30.813 -23.097 -37.240 1.00 34.91 87 GLY A C 1
ATOM 708 O O . GLY A 1 87 ? 31.026 -21.894 -37.276 1.00 34.91 87 GLY A O 1
ATOM 709 N N . VAL A 1 88 ? 31.669 -23.953 -36.682 1.00 33.00 88 VAL A N 1
ATOM 710 C CA . VAL A 1 88 ? 32.905 -24.453 -37.319 1.00 33.00 88 VAL A CA 1
ATOM 711 C C . VAL A 1 88 ? 33.653 -25.304 -36.280 1.00 33.00 88 VAL A C 1
ATOM 713 O O . VAL A 1 88 ? 33.780 -24.939 -35.115 1.00 33.00 88 VAL A O 1
ATOM 716 N N . SER A 1 89 ? 34.084 -26.486 -36.715 1.00 32.69 89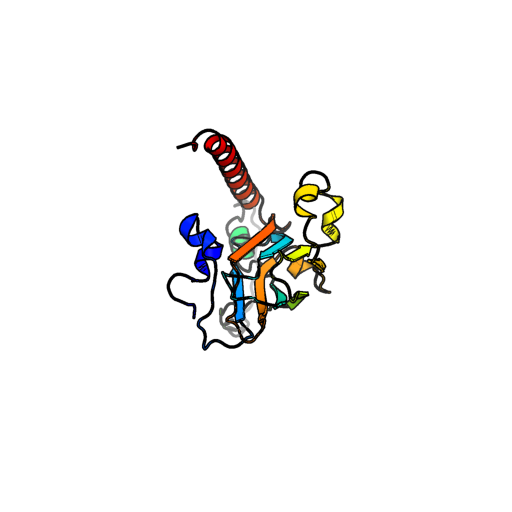 SER A N 1
ATOM 717 C CA . SER A 1 89 ? 34.740 -27.537 -35.937 1.00 32.69 89 SER A CA 1
ATOM 718 C C . SER A 1 89 ? 36.222 -27.254 -35.681 1.00 32.69 89 SER A C 1
ATOM 720 O O . SER A 1 89 ? 36.918 -26.934 -36.639 1.00 32.69 89 SER A O 1
ATOM 722 N N . THR A 1 90 ? 36.722 -27.555 -34.474 1.00 29.89 90 THR A N 1
ATOM 723 C CA . THR A 1 90 ? 38.083 -28.108 -34.283 1.00 29.89 90 THR A CA 1
ATOM 724 C C . THR A 1 90 ? 38.270 -28.794 -32.913 1.00 29.89 90 THR A C 1
ATOM 726 O O . THR A 1 90 ? 38.323 -28.155 -31.871 1.00 29.89 90 THR A O 1
ATOM 729 N N . THR A 1 91 ? 38.343 -30.131 -32.968 1.00 29.00 91 THR A N 1
ATOM 730 C CA . THR A 1 91 ? 39.288 -31.053 -32.285 1.00 29.00 91 THR A CA 1
ATOM 731 C C . THR A 1 91 ? 39.598 -30.945 -30.775 1.00 29.00 91 THR A C 1
ATOM 733 O O . THR A 1 91 ? 40.397 -30.124 -30.346 1.00 29.00 91 THR A O 1
ATOM 736 N N . SER A 1 92 ? 39.053 -31.928 -30.036 1.00 32.41 92 SER A N 1
ATOM 737 C CA . SER A 1 92 ? 39.697 -32.867 -29.082 1.00 32.41 92 SER A CA 1
ATOM 738 C C . SER A 1 92 ? 40.750 -32.379 -28.074 1.00 32.41 92 SER A C 1
ATOM 740 O O . SER A 1 92 ? 41.830 -31.963 -28.474 1.00 32.41 92 SER A O 1
ATOM 742 N N . THR A 1 93 ? 40.529 -32.661 -26.780 1.00 28.94 93 THR A N 1
ATOM 743 C CA . THR A 1 93 ? 41.324 -33.611 -25.955 1.00 28.94 93 THR A CA 1
ATOM 744 C C . THR A 1 93 ? 40.560 -33.889 -24.648 1.00 28.94 93 THR A C 1
ATOM 746 O O . THR A 1 93 ? 40.102 -32.961 -23.988 1.00 28.94 93 THR A O 1
ATOM 749 N N . ALA A 1 94 ? 40.373 -35.168 -24.315 1.00 32.12 94 ALA A N 1
ATOM 750 C CA . ALA A 1 94 ? 39.680 -35.662 -23.123 1.00 32.12 94 ALA A CA 1
ATOM 751 C C . ALA A 1 94 ? 40.664 -35.995 -21.984 1.00 32.12 94 ALA A C 1
ATOM 753 O O . ALA A 1 94 ? 41.830 -36.247 -22.280 1.00 32.12 94 ALA A O 1
ATOM 754 N N . LEU A 1 95 ? 40.145 -36.022 -20.740 1.00 29.06 95 LEU A N 1
ATOM 755 C CA . LEU A 1 95 ? 40.525 -36.779 -19.515 1.00 29.06 95 LEU A CA 1
ATOM 756 C C . LEU A 1 95 ? 40.348 -35.902 -18.245 1.00 29.06 95 LEU A C 1
ATOM 758 O O . LEU A 1 95 ? 40.602 -34.702 -18.316 1.00 29.06 95 LEU A O 1
ATOM 762 N N . PRO A 1 96 ? 40.087 -36.470 -17.049 1.00 37.69 96 PRO A N 1
ATOM 763 C CA . PRO A 1 96 ? 39.103 -37.491 -16.691 1.00 37.69 96 PRO A CA 1
ATOM 764 C C . PRO A 1 96 ? 38.150 -37.016 -15.566 1.00 37.69 96 PRO A C 1
ATOM 766 O O . PRO A 1 96 ? 38.303 -35.952 -14.968 1.00 37.69 96 PRO A O 1
ATOM 769 N N . GLU A 1 97 ? 37.142 -37.845 -15.314 1.00 36.41 97 GLU A N 1
ATOM 770 C CA . GLU A 1 97 ? 36.043 -37.693 -14.361 1.00 36.41 97 GLU A CA 1
ATOM 771 C C . GLU A 1 97 ? 36.514 -37.477 -12.913 1.00 36.41 97 GLU A C 1
ATOM 773 O O . GLU A 1 97 ? 37.192 -38.315 -12.322 1.00 36.41 97 GLU A O 1
ATOM 778 N N . GLY A 1 98 ? 36.105 -36.348 -12.332 1.00 30.22 98 GLY A N 1
ATOM 779 C CA . GLY A 1 98 ? 36.085 -36.120 -10.892 1.00 30.22 98 GLY A CA 1
ATOM 780 C C . GLY A 1 98 ? 34.638 -35.943 -10.454 1.00 30.22 98 GLY A C 1
ATOM 781 O O . GLY A 1 98 ? 33.985 -34.974 -10.846 1.00 30.22 98 GLY A O 1
ATOM 782 N N . GLU A 1 99 ? 34.136 -36.895 -9.673 1.00 32.38 99 GLU A N 1
ATOM 783 C CA . GLU A 1 99 ? 32.821 -36.868 -9.036 1.00 32.38 99 GLU A CA 1
ATOM 784 C C . GLU A 1 99 ? 32.703 -35.640 -8.121 1.00 32.38 99 GLU A C 1
ATOM 786 O O . GLU A 1 99 ? 33.108 -35.647 -6.959 1.00 32.38 99 GLU A O 1
ATOM 791 N N . ILE A 1 100 ? 32.134 -34.555 -8.646 1.00 35.75 100 ILE A N 1
ATOM 792 C CA . ILE A 1 100 ? 31.637 -33.463 -7.816 1.00 35.75 100 ILE A CA 1
ATOM 793 C C . ILE A 1 100 ? 30.257 -33.896 -7.348 1.00 35.75 100 ILE A C 1
ATOM 795 O O . ILE A 1 100 ? 29.292 -33.935 -8.113 1.00 35.75 100 ILE A O 1
ATOM 799 N N . SER A 1 101 ? 30.214 -34.267 -6.074 1.00 32.50 101 SER A N 1
ATOM 800 C CA . SER A 1 101 ? 29.018 -34.538 -5.296 1.00 32.50 101 SER A CA 1
ATOM 801 C C . SER A 1 101 ? 27.880 -33.590 -5.677 1.00 32.50 101 SER A C 1
ATOM 803 O O . SER A 1 101 ? 27.992 -32.365 -5.607 1.00 32.50 101 SER A O 1
ATOM 805 N N . ASN A 1 102 ? 26.763 -34.195 -6.088 1.00 35.62 102 ASN A N 1
ATOM 806 C CA . ASN A 1 102 ? 25.474 -33.549 -6.278 1.00 35.62 102 ASN A CA 1
ATOM 807 C C . ASN A 1 102 ? 25.082 -32.807 -4.992 1.00 35.62 102 ASN A C 1
ATOM 809 O O . ASN A 1 102 ? 24.398 -33.349 -4.124 1.00 35.62 102 ASN A O 1
ATOM 813 N N . ALA A 1 103 ? 25.474 -31.539 -4.879 1.00 36.25 103 ALA A N 1
ATOM 814 C CA . ALA A 1 103 ? 24.785 -30.597 -4.024 1.00 36.25 103 ALA A CA 1
ATOM 815 C C . ALA A 1 103 ? 23.399 -30.407 -4.645 1.00 36.25 103 ALA A C 1
ATOM 817 O O . ALA A 1 103 ? 23.191 -29.573 -5.529 1.00 36.25 103 ALA A O 1
ATOM 818 N N . GLN A 1 104 ? 22.454 -31.239 -4.206 1.00 37.94 104 GLN A N 1
ATOM 819 C CA . GLN A 1 104 ? 21.031 -30.976 -4.322 1.00 37.94 104 GLN A CA 1
ATOM 820 C C . GLN A 1 104 ? 20.788 -29.599 -3.699 1.00 37.94 104 GLN A C 1
ATOM 822 O O . GLN A 1 104 ? 20.596 -29.463 -2.493 1.00 37.94 104 GLN A O 1
ATOM 827 N N . SER A 1 105 ? 20.857 -28.553 -4.523 1.00 41.34 105 SER A N 1
ATOM 828 C CA . SER A 1 105 ? 20.330 -27.245 -4.170 1.00 41.34 105 SER A CA 1
ATOM 829 C C . SER A 1 105 ? 18.838 -27.455 -3.972 1.00 41.34 105 SER A C 1
ATOM 831 O O . SER A 1 105 ? 18.074 -27.594 -4.926 1.00 41.34 105 SER A O 1
ATOM 833 N N . SER A 1 106 ? 18.438 -27.596 -2.711 1.00 41.38 106 SER A N 1
ATOM 834 C CA . SER A 1 106 ? 17.044 -27.642 -2.313 1.00 41.38 106 SER A CA 1
ATOM 835 C C . SER A 1 106 ? 16.395 -26.383 -2.877 1.00 41.38 106 SER A C 1
ATOM 837 O O . SER A 1 106 ? 16.648 -25.260 -2.445 1.00 41.38 106 SER A O 1
ATOM 839 N N . SER A 1 107 ? 15.622 -26.558 -3.945 1.00 49.12 107 SER A N 1
ATOM 840 C CA . SER A 1 107 ? 15.067 -25.478 -4.755 1.00 49.12 107 SER A CA 1
ATOM 841 C C . SER A 1 107 ? 13.866 -24.832 -4.063 1.00 49.12 107 SER A C 1
ATOM 843 O O . SER A 1 107 ? 12.828 -24.610 -4.686 1.00 49.12 107 SER A O 1
ATOM 845 N N . HIS A 1 108 ? 13.970 -24.577 -2.761 1.00 51.69 108 HIS A N 1
ATOM 846 C CA . HIS A 1 108 ? 12.990 -23.795 -2.037 1.00 51.69 108 HIS A CA 1
ATOM 847 C C . HIS A 1 108 ? 13.303 -22.318 -2.287 1.00 51.69 108 HIS A C 1
ATOM 849 O O . HIS A 1 108 ? 14.363 -21.839 -1.875 1.00 51.69 108 HIS A O 1
ATOM 855 N N . PRO A 1 109 ? 12.428 -21.576 -2.991 1.00 62.38 109 PRO A N 1
ATOM 856 C CA . PRO A 1 109 ? 12.617 -20.145 -3.153 1.00 62.38 109 PRO A CA 1
ATOM 857 C C . PRO A 1 109 ? 12.610 -19.501 -1.765 1.00 62.38 109 PRO A C 1
ATOM 859 O O . PRO A 1 109 ? 11.624 -19.596 -1.035 1.00 62.38 109 PRO A O 1
ATOM 862 N N . MET A 1 110 ? 13.729 -18.872 -1.394 1.00 69.69 110 MET A N 1
ATOM 863 C CA . MET A 1 110 ? 13.849 -18.173 -0.117 1.00 69.69 110 MET A CA 1
ATOM 864 C C . MET A 1 110 ? 12.730 -17.121 -0.008 1.00 69.69 110 MET A C 1
ATOM 866 O O . MET A 1 110 ? 12.481 -16.395 -0.983 1.00 69.69 110 MET A O 1
ATOM 870 N N . PRO A 1 111 ? 12.036 -17.019 1.140 1.00 79.75 111 PRO A N 1
ATOM 871 C CA . PRO A 1 111 ? 11.011 -16.002 1.324 1.00 79.75 111 PRO A CA 1
ATOM 872 C C . PRO A 1 111 ? 11.608 -14.590 1.163 1.00 79.75 111 PRO A C 1
ATOM 874 O O . PRO A 1 111 ? 12.782 -14.372 1.472 1.00 79.75 111 PRO A O 1
ATOM 877 N N . PRO A 1 112 ? 10.824 -13.615 0.666 1.00 84.94 112 PRO A N 1
ATOM 878 C CA . PRO A 1 112 ? 11.299 -12.245 0.506 1.00 84.94 112 PRO A CA 1
ATOM 879 C C . PRO A 1 112 ? 11.681 -11.632 1.858 1.00 84.94 112 PRO A C 1
ATOM 881 O O . PRO A 1 112 ? 10.907 -11.686 2.812 1.00 84.94 112 PRO A O 1
ATOM 884 N N . LEU A 1 113 ? 12.862 -11.011 1.918 1.00 90.69 113 LEU A N 1
ATOM 885 C CA . LEU A 1 113 ? 13.308 -10.254 3.086 1.00 90.69 113 LEU A CA 1
ATOM 886 C C . LEU A 1 113 ? 12.736 -8.838 3.033 1.00 90.69 113 LEU A C 1
ATOM 888 O O . LEU A 1 113 ? 13.025 -8.078 2.107 1.00 90.69 113 LEU A O 1
ATOM 892 N N . PHE A 1 114 ? 11.933 -8.497 4.037 1.00 94.00 114 PHE A N 1
ATOM 893 C CA . PHE A 1 114 ? 11.304 -7.190 4.174 1.00 94.00 114 PHE A CA 1
ATOM 894 C C . PHE A 1 114 ? 12.155 -6.259 5.032 1.00 94.00 114 PHE A C 1
ATOM 896 O O . PHE A 1 114 ? 12.570 -6.616 6.133 1.00 94.00 114 PHE A O 1
ATOM 903 N N . TYR A 1 115 ? 12.340 -5.031 4.561 1.00 95.75 115 TYR A N 1
ATOM 904 C CA . TYR A 1 115 ? 13.044 -3.978 5.286 1.00 95.75 115 TYR A CA 1
ATOM 905 C C . TYR A 1 115 ? 12.116 -2.789 5.495 1.00 95.75 115 TYR A C 1
ATOM 907 O O . TYR A 1 115 ? 11.376 -2.425 4.583 1.00 95.75 115 TYR A O 1
ATOM 915 N N . SER A 1 116 ? 12.168 -2.176 6.680 1.00 96.81 116 SER A N 1
ATOM 916 C CA . SER A 1 116 ? 11.406 -0.956 6.961 1.00 96.81 116 SER A CA 1
ATOM 917 C C . SER A 1 116 ? 11.918 0.174 6.070 1.00 96.81 116 SER A C 1
ATOM 919 O O . SER A 1 116 ? 13.123 0.419 6.006 1.00 96.81 116 SER A O 1
ATOM 921 N N . ILE A 1 117 ? 11.011 0.828 5.352 1.00 96.88 117 ILE A N 1
ATOM 922 C CA . ILE A 1 117 ? 11.320 1.924 4.429 1.00 96.88 117 ILE A CA 1
ATOM 923 C C . ILE A 1 117 ? 10.678 3.244 4.853 1.00 96.88 117 ILE A C 1
ATOM 925 O O . ILE A 1 117 ? 11.073 4.291 4.354 1.00 96.88 117 ILE A O 1
ATOM 929 N N . SER A 1 118 ? 9.685 3.222 5.745 1.00 97.38 118 SER A N 1
ATOM 930 C CA . SER A 1 118 ? 9.105 4.435 6.323 1.00 97.38 118 SER A CA 1
ATOM 931 C C . SER A 1 118 ? 8.234 4.121 7.539 1.00 97.38 118 SER A C 1
ATOM 933 O O . SER A 1 118 ? 7.810 2.981 7.733 1.00 97.38 118 SER A O 1
ATOM 935 N N . LYS A 1 119 ? 7.940 5.142 8.345 1.00 97.06 119 LYS A N 1
ATOM 936 C CA . LYS A 1 119 ? 7.019 5.072 9.483 1.00 97.06 119 LYS A CA 1
ATOM 937 C C . LYS A 1 119 ? 6.389 6.430 9.752 1.00 97.06 119 LYS A C 1
ATOM 939 O O . LYS A 1 119 ? 7.038 7.455 9.561 1.00 97.06 119 LYS A O 1
ATOM 944 N N . ILE A 1 120 ? 5.153 6.433 10.236 1.00 96.19 120 ILE A N 1
ATOM 945 C CA . ILE A 1 120 ? 4.445 7.655 10.614 1.00 96.19 120 ILE A CA 1
ATOM 946 C C . ILE A 1 120 ? 3.417 7.368 11.711 1.00 96.19 120 ILE A C 1
ATOM 948 O O . ILE A 1 120 ? 2.811 6.296 11.760 1.00 96.19 120 ILE A O 1
ATOM 952 N N . TYR A 1 121 ? 3.231 8.341 12.600 1.00 95.81 121 TYR A N 1
ATOM 953 C CA . TYR A 1 121 ? 2.135 8.367 13.560 1.00 95.81 121 TYR A CA 1
ATOM 954 C C . TYR A 1 121 ? 1.194 9.514 13.204 1.00 95.81 121 TYR A C 1
ATOM 956 O O . TYR A 1 121 ? 1.632 10.659 13.122 1.00 95.81 121 TYR A O 1
ATOM 964 N N . VAL A 1 122 ? -0.076 9.194 12.990 1.00 90.50 122 VAL A N 1
ATOM 965 C CA . VAL A 1 122 ? -1.139 10.128 12.634 1.00 90.50 122 VAL A CA 1
ATOM 966 C C . VAL A 1 122 ? -2.353 9.770 13.490 1.00 90.50 122 VAL A C 1
ATOM 968 O O . VAL A 1 122 ? -2.989 8.751 13.241 1.00 90.50 122 VAL A O 1
ATOM 971 N N . PRO A 1 123 ? -2.657 10.533 14.551 1.00 84.06 123 PRO A N 1
ATOM 972 C CA . PRO A 1 123 ? -3.821 10.256 15.394 1.00 84.06 123 PRO A CA 1
ATOM 973 C C . PRO A 1 123 ? -5.145 10.503 14.650 1.00 84.06 123 PRO A C 1
ATOM 975 O O . PRO A 1 123 ? -6.178 9.930 15.006 1.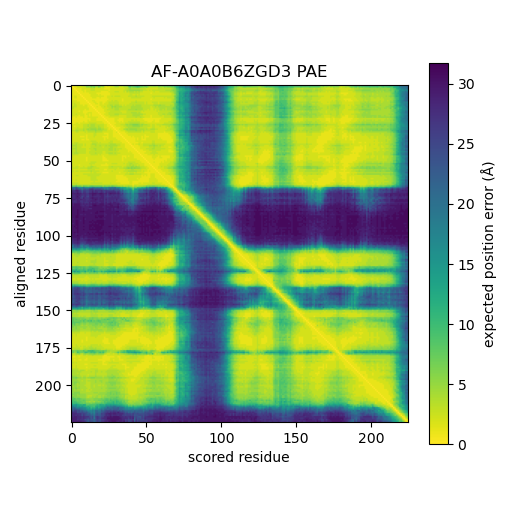00 84.06 123 PRO A O 1
ATOM 978 N N . ASP A 1 124 ? -5.106 11.320 13.598 1.00 84.44 124 ASP A N 1
ATOM 979 C CA . ASP A 1 124 ? -6.265 11.670 12.795 1.00 84.44 124 ASP A CA 1
ATOM 980 C C . ASP A 1 124 ? -6.528 10.670 11.651 1.00 84.44 124 ASP A C 1
ATOM 982 O O . ASP A 1 124 ? -5.730 9.789 11.356 1.00 84.44 124 ASP A O 1
ATOM 986 N N . SER A 1 125 ? -7.710 10.755 11.037 1.00 75.75 125 SER A N 1
ATOM 987 C CA . SER A 1 125 ? -8.181 9.844 9.973 1.00 75.75 125 SER A CA 1
ATOM 988 C C . SER A 1 125 ? -7.809 10.338 8.582 1.00 75.75 125 SER A C 1
ATOM 990 O O . SER A 1 125 ? -8.315 9.822 7.584 1.00 75.75 125 SER A O 1
ATOM 992 N N . GLU A 1 126 ? -7.003 11.390 8.510 1.00 86.25 126 GLU A N 1
ATOM 993 C CA . GLU A 1 126 ? -6.649 12.010 7.250 1.00 86.25 126 GLU A CA 1
ATOM 994 C C . GLU A 1 126 ? -5.804 11.072 6.392 1.00 86.25 126 GLU A C 1
ATOM 996 O O . GLU A 1 126 ? -5.149 10.137 6.863 1.00 86.25 126 GLU A O 1
ATOM 1001 N N . ARG A 1 127 ? -5.847 11.332 5.086 1.00 90.75 127 ARG A N 1
ATOM 1002 C CA . ARG A 1 127 ? -5.012 10.631 4.121 1.00 90.75 127 ARG A CA 1
ATOM 1003 C C . ARG A 1 127 ? -3.545 10.879 4.468 1.00 90.75 127 ARG A C 1
ATOM 1005 O O . ARG A 1 127 ? -3.169 11.969 4.883 1.00 90.75 127 ARG A O 1
ATOM 1012 N N . ILE A 1 128 ? -2.735 9.849 4.286 1.00 93.75 128 ILE A N 1
ATOM 1013 C CA . ILE A 1 128 ? -1.301 9.835 4.553 1.00 93.75 128 ILE A CA 1
ATOM 1014 C C . ILE A 1 128 ? -0.578 9.647 3.229 1.00 93.75 128 ILE A C 1
ATOM 1016 O O . ILE A 1 128 ? -1.027 8.869 2.387 1.00 93.75 128 ILE A O 1
ATOM 1020 N N . CYS A 1 129 ? 0.562 10.313 3.060 1.00 93.88 129 CYS A N 1
ATOM 1021 C CA . CYS A 1 129 ? 1.415 10.161 1.889 1.00 93.88 129 CYS A CA 1
ATOM 1022 C C . CYS A 1 129 ? 2.845 9.777 2.282 1.00 93.88 129 CYS A C 1
ATOM 1024 O O . CYS A 1 129 ? 3.583 10.553 2.890 1.00 93.88 129 CYS A O 1
ATOM 1026 N N . PHE A 1 130 ? 3.261 8.585 1.876 1.00 94.62 130 PHE A N 1
ATOM 1027 C CA . PHE A 1 130 ? 4.662 8.194 1.885 1.00 94.62 130 PHE A CA 1
ATOM 1028 C C . PHE A 1 130 ? 5.275 8.521 0.529 1.00 94.62 130 PHE A C 1
ATOM 1030 O O . PHE A 1 130 ? 4.726 8.110 -0.491 1.00 94.62 130 PHE A O 1
ATOM 1037 N N . TYR A 1 131 ? 6.395 9.238 0.488 1.00 92.38 131 TYR A N 1
ATOM 1038 C CA . TYR A 1 131 ? 6.976 9.697 -0.777 1.00 92.38 131 TYR A CA 1
ATOM 1039 C C . TYR A 1 131 ? 8.473 9.420 -0.872 1.00 92.38 131 TYR A C 1
ATOM 1041 O O . TYR A 1 131 ? 9.206 9.522 0.110 1.00 92.38 131 TYR A O 1
ATOM 1049 N N . ASN A 1 132 ? 8.938 9.079 -2.069 1.00 91.69 132 ASN A N 1
ATOM 1050 C CA . ASN A 1 132 ? 10.348 8.906 -2.380 1.00 91.69 132 ASN A CA 1
ATOM 1051 C C . ASN A 1 132 ? 10.957 10.267 -2.770 1.00 91.69 132 ASN A C 1
ATOM 1053 O O . ASN A 1 132 ? 10.679 10.767 -3.866 1.00 91.69 132 ASN A O 1
ATOM 1057 N N . PRO A 1 133 ? 11.811 10.877 -1.923 1.00 87.19 133 PRO A N 1
ATOM 1058 C CA . PRO A 1 133 ? 12.343 12.215 -2.182 1.00 87.19 133 PRO A CA 1
ATOM 1059 C C . PRO A 1 133 ? 13.214 12.282 -3.445 1.00 87.19 133 PRO A C 1
ATOM 1061 O O . PRO A 1 133 ? 13.386 13.356 -4.012 1.00 87.19 133 PRO A O 1
ATOM 1064 N N . LYS A 1 134 ? 13.732 11.147 -3.934 1.00 82.44 134 LYS A N 1
ATOM 1065 C CA . LYS A 1 134 ? 14.573 11.098 -5.140 1.00 82.44 134 LYS A CA 1
ATOM 1066 C C . LYS A 1 134 ? 13.792 11.246 -6.442 1.00 82.44 134 LYS A C 1
ATOM 1068 O O . LYS A 1 134 ? 14.387 11.558 -7.465 1.00 82.44 134 LYS A O 1
ATOM 1073 N N . VAL A 1 135 ? 12.482 11.015 -6.408 1.00 73.38 135 VAL A N 1
ATOM 1074 C CA . VAL A 1 135 ? 11.623 11.031 -7.600 1.00 73.38 135 VAL A CA 1
ATOM 1075 C C . VAL A 1 135 ? 10.921 12.380 -7.790 1.00 73.38 135 VAL A C 1
ATOM 1077 O O . VAL A 1 135 ? 10.480 12.712 -8.890 1.00 73.38 135 VAL A O 1
ATOM 1080 N N . SER A 1 136 ? 10.870 13.200 -6.735 1.00 56.59 136 SER A N 1
ATOM 1081 C CA . SER A 1 136 ? 10.163 14.486 -6.713 1.00 56.59 136 SER A CA 1
ATOM 1082 C C . SER A 1 136 ? 10.620 15.484 -7.788 1.00 56.59 136 SER A C 1
ATOM 1084 O O . SER A 1 136 ? 9.899 16.433 -8.069 1.00 56.59 136 SER A O 1
ATOM 1086 N N . THR A 1 137 ? 11.786 15.291 -8.410 1.00 50.81 137 THR A N 1
ATOM 1087 C CA . THR A 1 137 ? 12.305 16.178 -9.463 1.00 50.81 137 THR A CA 1
ATOM 1088 C C . THR A 1 137 ? 11.754 15.878 -10.861 1.00 50.81 137 THR A C 1
ATOM 1090 O O . THR A 1 137 ? 11.875 16.729 -11.738 1.00 50.81 137 THR A O 1
ATOM 1093 N N . LEU A 1 138 ? 11.134 14.712 -11.091 1.00 50.59 138 LEU A N 1
ATOM 1094 C CA . LEU A 1 138 ? 10.711 14.267 -12.431 1.00 50.59 138 LEU A CA 1
ATOM 1095 C C . LEU A 1 138 ? 9.200 14.400 -12.703 1.00 50.59 138 LEU A C 1
ATOM 1097 O O . LEU A 1 138 ? 8.803 14.422 -13.863 1.00 50.59 138 LEU A O 1
ATOM 1101 N N . PHE A 1 139 ? 8.360 14.523 -11.668 1.00 51.69 139 PHE A N 1
ATOM 1102 C CA . PHE A 1 139 ? 6.886 14.450 -11.776 1.00 51.69 139 PHE A CA 1
ATOM 1103 C C . PHE A 1 139 ? 6.155 15.757 -11.419 1.00 51.69 139 PHE A C 1
ATOM 1105 O O . PHE A 1 139 ? 4.991 15.752 -11.040 1.00 51.69 139 PHE A O 1
ATOM 1112 N N . ASN A 1 140 ? 6.823 16.899 -11.553 1.00 48.38 140 ASN A N 1
ATOM 1113 C CA . ASN A 1 140 ? 6.441 18.157 -10.902 1.00 48.38 140 ASN A CA 1
ATOM 1114 C C . ASN A 1 140 ? 5.265 18.943 -11.539 1.00 48.38 140 ASN A C 1
ATOM 1116 O O . ASN A 1 140 ? 5.206 20.155 -11.373 1.00 48.38 140 ASN A O 1
ATOM 1120 N N . LYS A 1 141 ? 4.361 18.315 -12.310 1.00 49.56 141 LYS A N 1
ATOM 1121 C CA . LYS A 1 141 ? 3.208 19.029 -12.914 1.00 49.56 141 LYS A CA 1
ATOM 1122 C C . LYS A 1 141 ? 1.826 18.418 -12.664 1.00 49.56 141 LYS A C 1
ATOM 1124 O O . LYS A 1 141 ? 0.876 19.182 -12.562 1.00 49.56 141 LYS A O 1
ATOM 1129 N N . ASP A 1 142 ? 1.704 17.101 -12.476 1.00 45.31 142 ASP A N 1
ATOM 1130 C CA . ASP A 1 142 ? 0.391 16.462 -12.238 1.00 45.31 142 ASP A CA 1
ATOM 1131 C C . ASP A 1 142 ? 0.153 16.081 -10.761 1.00 45.31 142 ASP A C 1
ATOM 1133 O O . ASP A 1 142 ? -0.988 15.905 -10.328 1.00 45.31 142 ASP A O 1
ATOM 1137 N N . THR A 1 143 ? 1.212 15.987 -9.946 1.00 51.06 143 THR A N 1
ATOM 1138 C CA . THR A 1 143 ? 1.121 15.620 -8.519 1.00 51.06 143 THR A CA 1
ATOM 1139 C C . THR A 1 143 ? 0.829 16.776 -7.565 1.00 51.06 143 THR A C 1
ATOM 1141 O O . THR A 1 143 ? 0.590 16.509 -6.387 1.00 51.06 143 THR A O 1
ATOM 1144 N N . ASP A 1 144 ? 0.777 18.029 -8.021 1.00 48.12 144 ASP A N 1
ATOM 1145 C CA . ASP A 1 144 ? 0.442 19.165 -7.143 1.00 48.12 144 ASP A CA 1
ATOM 1146 C C . ASP A 1 144 ? -0.982 19.054 -6.565 1.00 48.12 144 ASP A C 1
ATOM 1148 O O . ASP A 1 144 ? -1.223 19.459 -5.430 1.00 48.12 144 ASP A O 1
ATOM 1152 N N . ASN A 1 145 ? -1.896 18.354 -7.247 1.00 49.75 145 ASN A N 1
ATOM 1153 C CA . ASN A 1 145 ? -3.214 18.009 -6.693 1.00 49.75 145 ASN A CA 1
ATOM 1154 C C . ASN A 1 145 ? -3.178 16.854 -5.666 1.00 49.75 145 ASN A C 1
ATOM 1156 O O . ASN A 1 145 ? -4.115 16.681 -4.889 1.00 49.75 145 ASN A O 1
ATOM 1160 N N . PHE A 1 146 ? -2.102 16.061 -5.628 1.00 50.50 146 PHE A N 1
ATOM 1161 C CA . PHE A 1 146 ? -1.876 14.990 -4.646 1.00 50.50 146 PHE A CA 1
ATOM 1162 C C . PHE A 1 146 ? -1.061 15.458 -3.425 1.00 50.50 146 PHE A C 1
ATOM 1164 O O . PHE A 1 146 ? -0.964 14.734 -2.430 1.00 50.50 146 PHE A O 1
ATOM 1171 N N . ALA A 1 147 ? -0.499 16.669 -3.469 1.00 50.66 147 ALA A N 1
ATOM 1172 C CA . ALA A 1 147 ? 0.313 17.265 -2.407 1.00 50.66 147 ALA A CA 1
ATOM 1173 C C . ALA A 1 147 ? -0.488 17.710 -1.162 1.00 50.66 147 ALA A C 1
ATOM 1175 O O . ALA A 1 147 ? 0.106 18.187 -0.199 1.00 50.66 147 ALA A O 1
ATOM 1176 N N . VAL A 1 148 ? -1.812 17.511 -1.137 1.00 57.62 148 VAL A N 1
ATOM 1177 C CA . VAL A 1 148 ? -2.737 18.039 -0.108 1.00 57.62 148 VAL A CA 1
ATOM 1178 C C . VAL A 1 148 ? -2.743 17.222 1.199 1.00 57.62 148 VAL A C 1
ATOM 1180 O O . VAL A 1 148 ? -3.486 17.511 2.129 1.00 57.62 148 VAL A O 1
ATOM 1183 N N . SER A 1 149 ? -1.922 16.177 1.310 1.00 65.12 149 SER A N 1
ATOM 1184 C CA . SER A 1 149 ? -1.801 15.427 2.564 1.00 65.12 149 SER A CA 1
ATOM 1185 C C . SER A 1 149 ? -0.910 16.184 3.548 1.00 65.12 149 SER A C 1
ATOM 1187 O O . SER A 1 149 ? 0.302 16.241 3.340 1.00 65.12 149 SER A O 1
ATOM 1189 N N . ASN A 1 150 ? -1.471 16.683 4.654 1.00 78.62 150 ASN A N 1
ATOM 1190 C CA . ASN A 1 150 ? -0.689 17.273 5.752 1.00 78.62 150 ASN A CA 1
ATOM 1191 C C . ASN A 1 150 ? 0.226 16.240 6.430 1.00 78.62 150 ASN A C 1
ATOM 1193 O O . ASN A 1 150 ? 1.273 16.577 6.982 1.00 78.62 150 ASN A O 1
ATOM 1197 N N . HIS A 1 151 ? -0.140 14.958 6.357 1.00 90.25 151 HIS A N 1
ATOM 1198 C CA . HIS A 1 151 ? 0.616 13.872 6.966 1.00 90.25 151 HIS A CA 1
ATOM 1199 C C . HIS A 1 151 ? 1.491 13.171 5.934 1.00 90.25 151 HIS A C 1
ATOM 1201 O O . HIS A 1 151 ? 1.018 12.350 5.143 1.00 90.25 151 HIS A O 1
ATOM 1207 N N . ARG A 1 152 ? 2.784 13.507 5.923 1.00 91.31 152 ARG A N 1
ATOM 1208 C CA . ARG A 1 152 ? 3.750 12.944 4.974 1.00 91.31 152 ARG A CA 1
ATOM 1209 C C . ARG A 1 152 ? 4.940 12.323 5.682 1.00 91.31 152 ARG A C 1
ATOM 1211 O O . ARG A 1 152 ? 5.410 12.843 6.689 1.00 91.31 152 ARG A O 1
ATOM 1218 N N . ALA A 1 153 ? 5.454 11.238 5.119 1.00 93.94 153 ALA A N 1
ATOM 1219 C CA . ALA A 1 153 ? 6.689 10.613 5.568 1.00 93.94 153 ALA A CA 1
ATOM 1220 C C . ALA A 1 153 ? 7.549 10.203 4.373 1.00 93.94 153 ALA A C 1
ATOM 1222 O O . ALA A 1 153 ? 7.055 9.760 3.338 1.00 93.94 153 ALA A O 1
ATOM 1223 N N . GLU A 1 154 ? 8.857 10.359 4.505 1.00 95.00 154 GLU A N 1
ATOM 1224 C CA . GLU A 1 154 ? 9.777 9.983 3.440 1.00 95.00 154 GLU A CA 1
ATOM 1225 C C . GLU A 1 154 ? 9.994 8.472 3.409 1.00 95.00 154 GLU A C 1
ATOM 1227 O O . GLU A 1 154 ? 10.110 7.811 4.445 1.00 95.00 154 GLU A O 1
ATOM 1232 N N . ILE A 1 155 ? 10.100 7.933 2.201 1.00 95.00 155 ILE A N 1
ATOM 1233 C CA . ILE A 1 155 ? 10.535 6.568 1.941 1.00 95.00 155 ILE A CA 1
ATOM 1234 C C . ILE A 1 155 ? 12.059 6.581 1.834 1.00 95.00 155 ILE A C 1
ATOM 1236 O O . ILE A 1 155 ? 12.625 7.185 0.920 1.00 95.00 155 ILE A O 1
ATOM 1240 N N . ARG A 1 156 ? 12.739 5.920 2.774 1.00 92.69 156 ARG A N 1
ATOM 1241 C CA . ARG A 1 156 ? 14.201 5.829 2.832 1.00 92.69 156 ARG A CA 1
ATOM 1242 C C . ARG A 1 156 ? 14.646 4.476 3.373 1.00 92.69 156 ARG A C 1
ATOM 1244 O O . ARG A 1 156 ? 14.118 3.965 4.353 1.00 92.69 156 ARG A O 1
ATOM 1251 N N . ASN A 1 157 ? 15.686 3.924 2.762 1.00 90.75 157 ASN A N 1
ATOM 1252 C CA . ASN A 1 157 ? 16.421 2.782 3.287 1.00 90.75 157 ASN A CA 1
ATOM 1253 C C . ASN A 1 157 ? 17.860 2.819 2.760 1.00 90.75 157 ASN A C 1
ATOM 1255 O O . ASN A 1 157 ? 18.111 3.368 1.687 1.00 90.75 157 ASN A O 1
ATOM 1259 N N . PHE A 1 158 ? 18.811 2.240 3.493 1.00 85.25 158 PHE A N 1
ATOM 1260 C CA . PHE A 1 158 ? 20.190 2.104 3.018 1.00 85.25 158 PHE A CA 1
ATOM 1261 C C . PHE A 1 158 ? 20.262 1.293 1.714 1.00 85.25 158 PHE A C 1
ATOM 1263 O O . PHE A 1 158 ? 20.991 1.643 0.787 1.00 85.25 158 PHE A O 1
ATOM 1270 N N . ARG A 1 159 ? 19.432 0.254 1.607 1.00 86.12 159 ARG A N 1
ATOM 1271 C CA . ARG A 1 159 ? 19.222 -0.501 0.377 1.00 86.12 159 ARG A CA 1
ATOM 1272 C C . ARG A 1 159 ? 18.273 0.261 -0.535 1.00 86.12 159 ARG A C 1
ATOM 1274 O O . ARG A 1 159 ? 17.085 0.375 -0.265 1.00 86.12 159 ARG A O 1
ATOM 1281 N N . GLN A 1 160 ? 18.797 0.818 -1.616 1.00 86.25 160 GLN A N 1
ATOM 1282 C CA . GLN A 1 160 ? 17.975 1.561 -2.575 1.00 86.25 160 GLN A CA 1
ATOM 1283 C C . GLN A 1 160 ? 17.214 0.633 -3.520 1.00 86.25 160 GLN A C 1
ATOM 1285 O O . GLN A 1 160 ? 16.115 0.961 -3.950 1.00 86.25 160 GLN A O 1
ATOM 1290 N N . ASP A 1 161 ? 17.750 -0.556 -3.770 1.00 84.75 161 ASP A N 1
ATOM 1291 C CA . ASP A 1 161 ? 17.174 -1.571 -4.649 1.00 84.75 161 ASP A CA 1
ATOM 1292 C C . ASP A 1 161 ? 15.825 -2.117 -4.157 1.00 84.75 161 ASP A C 1
ATOM 1294 O O . ASP A 1 161 ? 14.992 -2.532 -4.959 1.00 84.75 161 ASP A O 1
ATOM 1298 N N . ILE A 1 162 ? 15.561 -2.073 -2.849 1.00 90.06 162 ILE A N 1
ATOM 1299 C CA . ILE A 1 162 ? 14.244 -2.435 -2.307 1.00 90.06 162 ILE A CA 1
ATOM 1300 C C . ILE A 1 162 ? 13.187 -1.347 -2.539 1.00 90.06 162 ILE A C 1
ATOM 1302 O O . ILE A 1 162 ? 12.004 -1.635 -2.401 1.00 90.06 162 ILE A O 1
ATOM 1306 N N . ILE A 1 163 ? 13.585 -0.117 -2.876 1.00 91.25 163 ILE A N 1
ATOM 1307 C CA . ILE A 1 163 ? 12.671 0.978 -3.233 1.00 91.25 163 ILE A CA 1
ATOM 1308 C C . ILE A 1 163 ? 12.543 1.055 -4.760 1.00 91.25 163 ILE A C 1
ATOM 1310 O O . ILE A 1 163 ? 11.424 1.092 -5.262 1.00 91.25 163 ILE A O 1
ATOM 1314 N N . SER A 1 164 ? 13.669 1.004 -5.485 1.00 91.62 164 SER A N 1
ATOM 1315 C CA . SER A 1 164 ? 13.725 1.160 -6.948 1.00 91.62 164 SER A CA 1
ATOM 1316 C C . SER A 1 164 ? 13.406 -0.105 -7.748 1.00 91.62 164 SER A C 1
ATOM 1318 O O . SER A 1 164 ? 13.188 -0.048 -8.957 1.00 91.62 164 SER A O 1
ATOM 1320 N N . ALA A 1 165 ? 13.397 -1.265 -7.094 1.00 92.62 165 ALA A N 1
ATOM 1321 C CA . ALA A 1 165 ? 13.014 -2.541 -7.682 1.00 92.62 165 ALA A CA 1
ATOM 1322 C C . ALA A 1 165 ? 12.206 -3.380 -6.683 1.00 92.62 165 ALA A C 1
ATOM 1324 O O . ALA A 1 165 ? 12.457 -4.577 -6.510 1.00 92.62 165 ALA A O 1
ATOM 1325 N N . SER A 1 166 ? 11.231 -2.754 -6.023 1.00 94.38 166 SER A N 1
ATOM 1326 C CA . SER A 1 166 ? 10.336 -3.413 -5.078 1.00 94.38 166 SER A CA 1
ATOM 1327 C C . SER A 1 166 ? 9.480 -4.469 -5.768 1.00 94.38 166 SER A C 1
ATOM 1329 O O . SER A 1 166 ? 8.808 -4.209 -6.758 1.00 94.38 166 SER A O 1
ATOM 1331 N N . SER A 1 167 ? 9.476 -5.672 -5.211 1.00 94.19 167 SER A N 1
ATOM 1332 C CA . SER A 1 167 ? 8.581 -6.764 -5.609 1.00 94.19 167 SER A CA 1
ATOM 1333 C C . SER A 1 167 ? 7.372 -6.899 -4.681 1.00 94.19 167 SER A C 1
ATOM 1335 O O . SER A 1 167 ? 6.344 -7.442 -5.083 1.00 94.19 167 SER A O 1
ATOM 1337 N N . HIS A 1 168 ? 7.516 -6.454 -3.429 1.00 95.50 168 HIS A N 1
ATOM 1338 C CA . HIS A 1 168 ? 6.471 -6.487 -2.412 1.00 95.50 168 HIS A CA 1
ATOM 1339 C C . HIS A 1 168 ? 6.524 -5.200 -1.600 1.00 95.50 168 HIS A C 1
ATOM 1341 O O . HIS A 1 168 ? 7.609 -4.759 -1.216 1.00 95.50 168 HIS A O 1
ATOM 1347 N N . LEU A 1 169 ? 5.352 -4.677 -1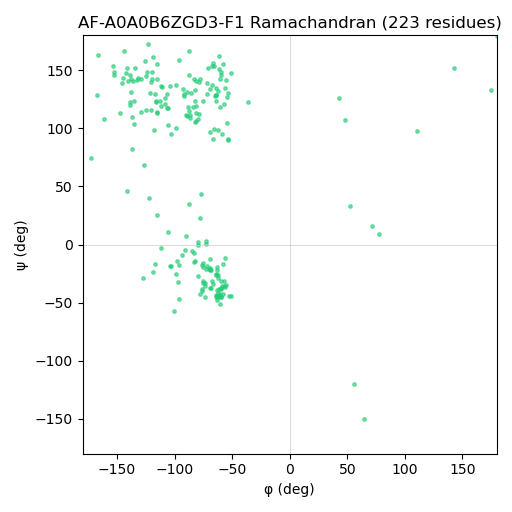.262 1.00 97.62 169 LEU A N 1
ATOM 1348 C CA . LEU A 1 169 ? 5.175 -3.594 -0.305 1.00 97.62 169 LEU A CA 1
ATOM 1349 C C . LEU A 1 169 ? 4.270 -4.093 0.819 1.00 97.62 169 LEU A C 1
ATOM 1351 O O . LEU A 1 169 ? 3.193 -4.614 0.551 1.00 97.62 169 LEU A O 1
ATOM 1355 N N . THR A 1 170 ? 4.672 -3.909 2.068 1.00 98.06 170 THR A N 1
ATOM 1356 C CA . THR A 1 170 ? 3.857 -4.264 3.231 1.00 98.06 170 THR A CA 1
ATOM 1357 C C . THR A 1 170 ? 3.519 -3.014 4.019 1.00 98.06 170 THR A C 1
ATOM 1359 O O . THR A 1 170 ? 4.410 -2.307 4.491 1.00 98.06 170 THR A O 1
ATOM 1362 N N . LEU A 1 171 ? 2.224 -2.781 4.198 1.00 98.31 171 LEU A N 1
ATOM 1363 C CA . LEU A 1 171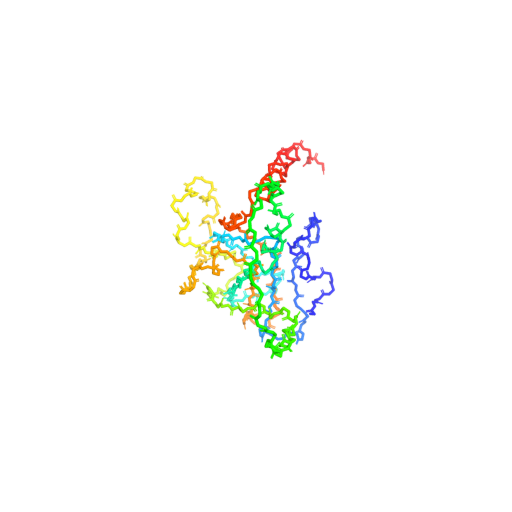 ? 1.683 -1.842 5.164 1.00 98.31 171 LEU A CA 1
ATOM 1364 C C . LEU A 1 171 ? 1.492 -2.562 6.497 1.00 98.31 171 LEU A C 1
ATOM 1366 O O . LEU A 1 171 ? 0.701 -3.500 6.593 1.00 98.31 171 LEU A O 1
ATOM 1370 N N . ARG A 1 172 ? 2.195 -2.105 7.530 1.00 98.31 172 ARG A N 1
ATOM 1371 C CA . ARG A 1 172 ? 2.050 -2.588 8.900 1.00 98.31 172 ARG A CA 1
ATOM 1372 C C . ARG A 1 172 ? 1.310 -1.561 9.745 1.00 98.31 172 ARG A C 1
ATOM 1374 O O . ARG A 1 172 ? 1.812 -0.466 9.980 1.00 98.31 172 ARG A O 1
ATOM 1381 N N . ILE A 1 173 ? 0.148 -1.944 10.253 1.00 97.56 173 ILE A N 1
ATOM 1382 C CA . ILE A 1 173 ? -0.631 -1.176 11.223 1.00 97.56 173 ILE A CA 1
ATOM 1383 C C . ILE A 1 173 ? -0.164 -1.591 12.611 1.00 97.56 173 ILE A C 1
ATOM 1385 O O . ILE A 1 173 ? -0.402 -2.721 13.025 1.00 97.56 173 ILE A O 1
ATOM 1389 N N . VAL A 1 174 ? 0.520 -0.701 13.322 1.00 97.44 174 VAL A N 1
ATOM 1390 C CA . VAL A 1 174 ? 1.139 -0.977 14.630 1.00 97.44 174 VAL A CA 1
ATOM 1391 C C . VAL A 1 174 ? 0.256 -0.519 15.785 1.00 97.44 174 VAL A C 1
ATOM 1393 O O . VAL A 1 174 ? 0.282 -1.125 16.851 1.00 97.44 174 VAL A O 1
ATOM 1396 N N . ARG A 1 175 ? -0.521 0.552 15.596 1.00 95.94 175 ARG A N 1
ATOM 1397 C CA . ARG A 1 175 ? -1.463 1.063 16.600 1.00 95.94 175 ARG A CA 1
ATOM 1398 C C . ARG A 1 175 ? -2.751 1.535 15.948 1.00 95.94 175 ARG A C 1
ATOM 1400 O O . ARG A 1 175 ? -2.742 1.996 14.806 1.00 95.94 175 ARG A O 1
ATOM 1407 N N . THR A 1 176 ? -3.823 1.454 16.720 1.00 95.31 176 THR A N 1
ATOM 1408 C CA . THR A 1 176 ? -5.150 1.981 16.406 1.00 95.31 176 THR A CA 1
ATOM 1409 C C . THR A 1 176 ? -5.550 3.030 17.440 1.00 95.31 176 THR A C 1
ATOM 1411 O O . THR A 1 176 ? -4.957 3.119 18.519 1.00 95.31 176 THR A O 1
ATOM 1414 N N . VAL A 1 177 ? -6.527 3.870 17.109 1.00 93.06 177 VAL A N 1
ATOM 1415 C CA . VAL A 1 177 ? -7.061 4.885 18.029 1.00 93.06 177 VAL A CA 1
ATOM 1416 C C . VAL A 1 177 ? -8.091 4.236 18.951 1.00 93.06 177 VAL A C 1
ATOM 1418 O O . VAL A 1 177 ? -8.956 3.498 18.481 1.00 93.06 177 VAL A O 1
ATOM 1421 N N . SER A 1 178 ? -8.008 4.503 20.256 1.00 87.94 178 SER A N 1
ATOM 1422 C CA . SER A 1 178 ? -9.004 4.088 21.262 1.00 87.94 178 SER A CA 1
ATOM 1423 C C . SER A 1 178 ? -9.360 2.591 21.259 1.00 87.94 178 SER A C 1
ATOM 1425 O O . SER A 1 178 ? -10.499 2.224 21.527 1.00 87.94 178 SER A O 1
ATOM 1427 N N . GLY A 1 179 ? -8.402 1.715 20.933 1.00 79.00 179 GLY A N 1
ATOM 1428 C CA . GLY A 1 179 ? -8.630 0.264 20.901 1.00 79.00 179 GLY A CA 1
ATOM 1429 C C . GLY A 1 179 ? -9.512 -0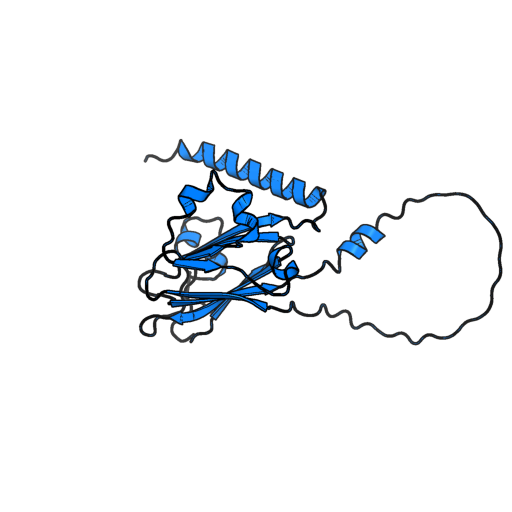.223 19.746 1.00 79.00 179 GLY A C 1
ATOM 1430 O O . GLY A 1 179 ? -9.996 -1.349 19.798 1.00 79.00 179 GLY A O 1
ATOM 1431 N N . SER A 1 180 ? -9.714 0.604 18.713 1.00 89.69 180 SER A N 1
ATOM 1432 C CA . SER A 1 180 ? -10.401 0.205 17.479 1.00 89.69 180 SER A CA 1
ATOM 1433 C C . SER A 1 180 ? -9.676 -0.930 16.744 1.00 89.69 180 SER A C 1
ATOM 1435 O O . SER A 1 180 ? -8.492 -1.199 16.977 1.00 89.69 180 SER A O 1
ATOM 1437 N N . ALA A 1 181 ? -10.391 -1.593 15.838 1.00 95.31 181 ALA A N 1
ATOM 1438 C CA . ALA A 1 181 ? -9.824 -2.583 14.937 1.00 95.31 181 ALA A CA 1
ATOM 1439 C C . ALA A 1 181 ? -8.927 -1.921 13.878 1.00 95.31 181 ALA A C 1
ATOM 1441 O O . ALA A 1 181 ? -9.123 -0.767 13.486 1.00 95.31 181 ALA A O 1
ATOM 1442 N N . ALA A 1 182 ? -7.929 -2.666 13.397 1.00 97.00 182 ALA A N 1
ATOM 1443 C CA . ALA A 1 182 ? -7.049 -2.205 12.328 1.00 97.00 182 ALA A CA 1
ATOM 1444 C C . ALA A 1 182 ? -7.850 -2.003 11.032 1.00 97.00 182 ALA A C 1
ATOM 1446 O O . ALA A 1 182 ? -8.498 -2.930 10.547 1.00 97.00 182 ALA A O 1
ATOM 1447 N N . ALA A 1 183 ? -7.791 -0.796 10.473 1.00 96.56 183 ALA A N 1
ATOM 1448 C CA . ALA A 1 183 ? -8.640 -0.373 9.363 1.00 96.56 183 ALA A CA 1
ATOM 1449 C C . ALA A 1 183 ? -7.854 0.389 8.292 1.00 96.56 183 ALA A C 1
ATOM 1451 O O . ALA A 1 183 ? -6.988 1.210 8.615 1.00 96.56 183 ALA A O 1
ATOM 1452 N N . VAL A 1 184 ? -8.177 0.130 7.023 1.00 97.06 184 VAL A N 1
ATOM 1453 C CA . VAL A 1 184 ? -7.642 0.833 5.846 1.00 97.06 184 VAL A CA 1
ATOM 1454 C C . VAL A 1 184 ? -8.718 0.872 4.766 1.00 97.06 184 VAL A C 1
ATOM 1456 O O . VAL A 1 184 ? -9.060 -0.167 4.209 1.00 97.06 184 VAL A O 1
ATOM 1459 N N . SER A 1 185 ? -9.241 2.050 4.428 1.00 95.69 185 SER A N 1
ATOM 1460 C CA . SER A 1 185 ? -10.244 2.167 3.357 1.00 95.69 185 SER A CA 1
ATOM 1461 C C . SER A 1 185 ? -9.618 2.108 1.973 1.00 95.69 185 SER A C 1
ATOM 1463 O O . SER A 1 185 ? -10.149 1.453 1.081 1.00 95.69 185 SER A O 1
ATOM 1465 N N . ASN A 1 186 ? -8.493 2.791 1.779 1.00 94.56 186 ASN A N 1
ATOM 1466 C CA . ASN A 1 186 ? -7.872 2.925 0.471 1.00 94.56 186 ASN A CA 1
ATOM 1467 C C . ASN A 1 186 ? -6.344 2.940 0.568 1.00 94.56 186 ASN A C 1
ATOM 1469 O O . ASN A 1 186 ? -5.775 3.504 1.505 1.00 94.56 186 ASN A O 1
ATOM 1473 N N . VAL A 1 187 ? -5.706 2.322 -0.428 1.00 96.00 187 VAL A N 1
ATOM 1474 C CA . VAL A 1 187 ? -4.265 2.382 -0.665 1.00 96.00 187 VAL A CA 1
ATOM 1475 C C . VAL A 1 187 ? -4.041 2.614 -2.155 1.00 96.00 187 VAL A C 1
ATOM 1477 O O . VAL A 1 187 ? -4.484 1.803 -2.968 1.00 96.00 187 VAL A O 1
ATOM 1480 N N . ASP A 1 188 ? -3.323 3.678 -2.503 1.00 93.44 188 ASP A N 1
ATOM 1481 C CA . ASP A 1 188 ? -2.869 3.934 -3.870 1.00 93.44 188 ASP A CA 1
ATOM 1482 C C . ASP A 1 188 ? -1.338 3.898 -3.907 1.00 93.44 188 ASP A C 1
ATOM 1484 O O . ASP A 1 188 ? -0.671 4.647 -3.190 1.00 93.44 188 ASP A O 1
ATOM 1488 N N . ILE A 1 189 ? -0.772 3.036 -4.752 1.00 94.81 189 ILE A N 1
ATOM 1489 C CA . ILE A 1 189 ? 0.677 2.868 -4.909 1.00 94.81 189 ILE A CA 1
ATOM 1490 C C . ILE A 1 189 ? 1.061 3.375 -6.294 1.00 94.81 189 ILE A C 1
ATOM 1492 O O . ILE A 1 189 ? 0.606 2.841 -7.303 1.00 94.81 189 ILE A O 1
ATOM 1496 N N . TRP A 1 190 ? 1.918 4.388 -6.332 1.00 92.00 190 TRP A N 1
ATOM 1497 C CA . TRP A 1 190 ? 2.390 5.036 -7.548 1.00 92.00 190 TRP A CA 1
ATOM 1498 C C . TRP A 1 190 ? 3.861 4.725 -7.773 1.00 92.00 190 TRP A C 1
ATOM 1500 O O . TRP A 1 190 ? 4.677 4.817 -6.851 1.00 92.00 190 TRP A O 1
ATOM 1510 N N . GLY A 1 191 ? 4.205 4.400 -9.014 1.00 91.06 191 GLY A N 1
ATOM 1511 C CA . GLY A 1 191 ? 5.556 4.032 -9.401 1.00 91.06 191 GLY A CA 1
ATOM 1512 C C . GLY A 1 191 ? 5.668 3.703 -10.881 1.00 91.06 191 GLY A C 1
ATOM 1513 O O . GLY A 1 191 ? 4.677 3.727 -11.613 1.00 91.06 191 GLY A O 1
ATOM 1514 N N . LEU A 1 192 ? 6.880 3.368 -11.308 1.00 90.88 192 LEU A N 1
ATOM 1515 C CA . LEU A 1 192 ? 7.167 2.874 -12.654 1.00 90.88 192 LEU A CA 1
ATOM 1516 C C . LEU A 1 192 ? 7.674 1.431 -12.594 1.00 90.88 192 LEU A C 1
ATOM 1518 O O . LEU A 1 192 ? 8.246 1.032 -11.581 1.00 90.88 192 LEU A O 1
ATOM 1522 N N . PRO A 1 193 ? 7.531 0.633 -13.665 1.00 92.50 193 PRO A N 1
ATOM 1523 C CA . PRO A 1 193 ? 8.273 -0.616 -13.775 1.00 92.50 193 PRO A CA 1
ATOM 1524 C C . PRO A 1 193 ? 9.773 -0.359 -13.582 1.00 92.50 193 PRO A C 1
ATOM 1526 O O . PRO A 1 193 ? 10.346 0.522 -14.228 1.00 92.50 193 PRO A O 1
ATOM 1529 N N . ALA A 1 194 ? 10.412 -1.135 -12.710 1.00 91.25 194 ALA A N 1
ATOM 1530 C CA . ALA A 1 194 ? 11.820 -0.964 -12.382 1.00 91.25 194 ALA A CA 1
ATOM 1531 C C . ALA A 1 194 ? 12.706 -1.077 -13.632 1.00 91.25 194 ALA A C 1
ATOM 1533 O O . ALA A 1 194 ? 12.370 -1.754 -14.611 1.00 91.25 194 ALA A O 1
ATOM 1534 N N . LEU A 1 195 ? 13.894 -0.469 -13.591 1.00 88.69 195 LEU A N 1
ATOM 1535 C CA . LEU A 1 195 ? 14.834 -0.500 -14.718 1.00 88.69 195 LEU A CA 1
ATOM 1536 C C . LEU A 1 195 ? 15.165 -1.929 -15.170 1.00 88.69 195 LEU A C 1
ATOM 1538 O O . LEU A 1 195 ? 15.259 -2.172 -16.372 1.00 88.69 195 LEU A O 1
ATOM 1542 N N . SER A 1 196 ? 15.236 -2.870 -14.227 1.00 86.56 196 SER A N 1
ATOM 1543 C CA . SER A 1 196 ? 15.506 -4.292 -14.460 1.00 86.56 196 SER A CA 1
ATOM 1544 C C . SER A 1 196 ? 14.380 -5.060 -15.164 1.00 86.56 196 SER A C 1
ATOM 1546 O O . SER A 1 196 ? 14.604 -6.189 -15.603 1.00 86.56 196 SER A O 1
ATOM 1548 N N . VAL A 1 197 ? 13.176 -4.492 -15.286 1.00 88.00 197 VAL A N 1
ATOM 1549 C CA . VAL A 1 197 ? 12.050 -5.142 -15.967 1.00 88.00 197 VAL A CA 1
ATOM 1550 C C . VAL A 1 197 ? 12.296 -5.158 -17.489 1.00 88.00 197 VAL A C 1
ATOM 1552 O O . VAL A 1 197 ? 12.593 -4.107 -18.066 1.00 88.00 197 VAL A O 1
ATOM 1555 N N . PRO A 1 198 ? 12.165 -6.318 -18.167 1.00 92.31 198 PRO A N 1
ATOM 1556 C CA . PRO A 1 198 ? 12.284 -6.414 -19.623 1.00 92.31 198 PRO A CA 1
ATOM 1557 C C . PRO A 1 198 ? 11.325 -5.483 -20.376 1.00 92.31 198 PRO A C 1
ATOM 1559 O O . PRO A 1 198 ? 10.154 -5.375 -20.012 1.00 92.31 198 PRO A O 1
ATOM 1562 N N . THR A 1 199 ? 11.793 -4.885 -21.476 1.00 91.50 199 THR A N 1
ATOM 1563 C CA . THR A 1 199 ? 11.014 -3.953 -22.316 1.00 91.50 199 THR A CA 1
ATOM 1564 C C . THR A 1 199 ? 9.642 -4.489 -22.733 1.00 91.50 199 THR A C 1
ATOM 1566 O O . THR A 1 199 ? 8.674 -3.775 -22.513 1.00 91.50 199 THR A O 1
ATOM 1569 N N . PRO A 1 200 ? 9.482 -5.757 -23.174 1.00 93.69 200 PRO A N 1
ATOM 1570 C CA . PRO A 1 200 ? 8.160 -6.261 -23.557 1.00 93.69 200 PRO A CA 1
ATOM 1571 C C . PRO A 1 200 ? 7.126 -6.218 -22.422 1.00 93.69 200 PRO A C 1
ATOM 1573 O O . PRO A 1 200 ? 5.939 -6.037 -22.668 1.00 93.69 200 PRO A O 1
ATOM 1576 N N . ILE A 1 201 ? 7.571 -6.377 -21.168 1.00 90.75 201 ILE A N 1
ATOM 1577 C CA . ILE A 1 201 ? 6.698 -6.278 -19.990 1.00 90.75 201 ILE A CA 1
ATOM 1578 C C . ILE A 1 201 ? 6.376 -4.809 -19.699 1.00 90.75 201 ILE A C 1
ATOM 1580 O O . ILE A 1 201 ? 5.238 -4.491 -19.364 1.00 90.75 201 ILE A O 1
ATOM 1584 N N . LYS A 1 202 ? 7.357 -3.907 -19.845 1.00 88.38 202 LYS A N 1
ATOM 1585 C CA . LYS A 1 202 ? 7.132 -2.459 -19.712 1.00 88.38 202 LYS A CA 1
ATOM 1586 C C . LYS A 1 202 ? 6.101 -1.969 -20.731 1.00 88.38 202 LYS A C 1
ATOM 1588 O O . LYS A 1 202 ? 5.178 -1.258 -20.343 1.00 88.38 202 LYS A O 1
ATOM 1593 N N . ASP A 1 203 ? 6.224 -2.403 -21.982 1.00 90.81 203 ASP A N 1
ATOM 1594 C CA . ASP A 1 203 ? 5.315 -2.040 -23.070 1.00 90.81 203 ASP A CA 1
ATOM 1595 C C . ASP A 1 203 ? 3.895 -2.562 -22.806 1.00 90.81 203 ASP A C 1
ATOM 1597 O O . ASP A 1 203 ? 2.932 -1.811 -22.928 1.00 90.81 203 ASP A O 1
ATOM 1601 N N . ASP A 1 204 ? 3.748 -3.819 -22.368 1.00 91.94 204 ASP A N 1
ATOM 1602 C CA . ASP A 1 204 ? 2.445 -4.393 -21.995 1.00 91.94 204 ASP A CA 1
ATOM 1603 C C . ASP A 1 204 ? 1.769 -3.615 -20.851 1.00 91.94 204 ASP A C 1
ATOM 1605 O O . ASP A 1 204 ? 0.584 -3.282 -20.931 1.00 91.94 204 ASP A O 1
ATOM 1609 N N . ILE A 1 205 ? 2.522 -3.265 -19.803 1.00 89.62 205 ILE A N 1
ATOM 1610 C CA . ILE A 1 205 ? 2.013 -2.455 -18.686 1.00 89.62 205 ILE A CA 1
ATOM 1611 C C . ILE A 1 205 ? 1.591 -1.068 -19.175 1.00 89.62 205 ILE A C 1
ATOM 1613 O O . ILE A 1 205 ? 0.510 -0.599 -18.812 1.00 89.62 205 ILE A O 1
ATOM 1617 N N . MET A 1 206 ? 2.409 -0.424 -20.009 1.00 88.94 206 MET A N 1
ATOM 1618 C CA . MET A 1 206 ? 2.109 0.905 -20.536 1.00 88.94 206 MET A CA 1
ATOM 1619 C C . MET A 1 206 ? 0.857 0.884 -21.420 1.00 88.94 206 MET A C 1
ATOM 1621 O O . MET A 1 206 ? -0.035 1.707 -21.235 1.00 88.94 206 MET A O 1
ATOM 1625 N N . ASN A 1 207 ? 0.718 -0.112 -22.295 1.00 92.06 207 ASN A N 1
ATOM 1626 C CA . ASN A 1 207 ? -0.463 -0.285 -23.143 1.00 92.06 207 ASN A CA 1
ATOM 1627 C C . ASN A 1 207 ? -1.745 -0.475 -22.317 1.00 92.06 207 ASN A C 1
ATOM 1629 O O . ASN A 1 207 ? -2.783 0.122 -22.625 1.00 92.06 207 ASN A O 1
ATOM 1633 N N . LYS A 1 208 ? -1.682 -1.273 -21.242 1.00 89.75 208 LYS A N 1
ATOM 1634 C CA . LYS A 1 208 ? -2.799 -1.451 -20.299 1.00 89.75 208 LYS A CA 1
ATOM 1635 C C . LYS A 1 208 ? -3.153 -0.148 -19.593 1.00 89.75 208 LYS A C 1
ATOM 1637 O O . LYS A 1 208 ? -4.333 0.184 -19.507 1.00 89.75 208 LYS A O 1
ATOM 1642 N N . TYR A 1 209 ? -2.151 0.597 -19.130 1.00 86.50 209 TYR A N 1
ATOM 1643 C CA . TYR A 1 209 ? -2.349 1.897 -18.496 1.00 86.50 209 TYR A CA 1
ATOM 1644 C C . TYR A 1 209 ? -3.018 2.896 -19.450 1.00 86.50 209 TYR A C 1
ATOM 1646 O O . TYR A 1 209 ? -4.060 3.451 -19.113 1.00 86.50 209 TYR A O 1
ATOM 1654 N N . THR A 1 210 ? -2.500 3.065 -20.669 1.00 88.88 210 THR A N 1
ATOM 1655 C CA . THR A 1 210 ? -3.093 3.955 -21.679 1.00 88.88 210 THR A CA 1
ATOM 1656 C C . THR A 1 210 ? -4.535 3.561 -2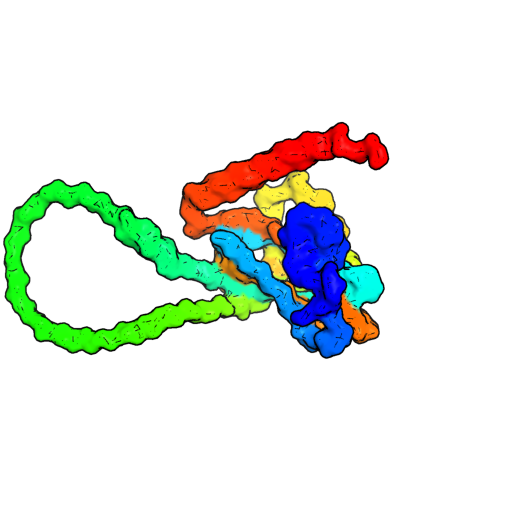1.998 1.00 88.88 210 THR A C 1
ATOM 1658 O O . THR A 1 210 ? -5.415 4.417 -22.047 1.00 88.88 210 THR A O 1
ATOM 1661 N N . SER A 1 211 ? -4.807 2.261 -22.144 1.00 89.88 211 SER A N 1
ATOM 1662 C CA . SER A 1 211 ? -6.165 1.757 -22.384 1.00 89.88 211 SER A CA 1
ATOM 1663 C C . SER A 1 211 ? -7.112 2.072 -21.222 1.00 89.88 211 SER A C 1
ATOM 1665 O O . SER A 1 211 ? -8.248 2.485 -21.450 1.00 89.88 211 SER A O 1
ATOM 1667 N N . PHE A 1 212 ? -6.646 1.920 -19.980 1.00 84.56 212 PHE A N 1
ATOM 1668 C CA . PHE A 1 212 ? -7.411 2.245 -18.777 1.00 84.56 212 PHE A CA 1
ATOM 1669 C C . PHE A 1 212 ? -7.743 3.740 -18.692 1.00 84.56 212 PHE A C 1
ATOM 1671 O O . PHE A 1 212 ? -8.903 4.104 -18.489 1.00 84.56 212 PHE A O 1
ATOM 1678 N N . ILE A 1 213 ? -6.751 4.610 -18.907 1.00 82.00 213 ILE A N 1
ATOM 1679 C CA . ILE A 1 213 ? -6.951 6.0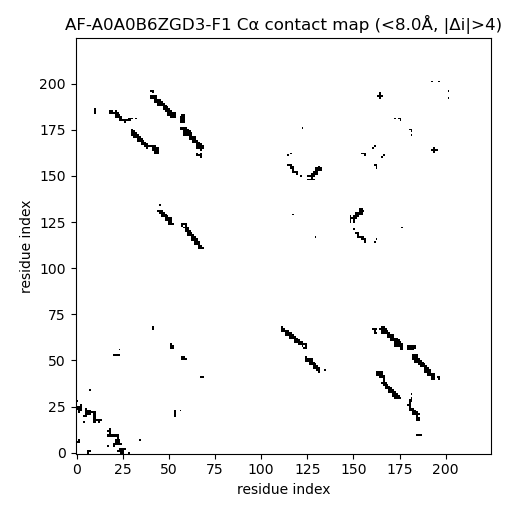64 -18.878 1.00 82.00 213 ILE A CA 1
ATOM 1680 C C . ILE A 1 213 ? -7.949 6.492 -19.961 1.00 82.00 213 ILE A C 1
ATOM 1682 O O . ILE A 1 213 ? -8.897 7.225 -19.667 1.00 82.00 213 ILE A O 1
ATOM 1686 N N . ASN A 1 214 ? -7.827 5.954 -21.175 1.00 81.50 214 ASN A N 1
ATOM 1687 C CA . ASN A 1 214 ? -8.753 6.255 -22.265 1.00 81.50 214 ASN A CA 1
ATOM 1688 C C . ASN A 1 214 ? -10.195 5.829 -21.942 1.00 81.50 214 ASN A C 1
ATOM 1690 O O . ASN A 1 214 ? -11.133 6.566 -22.233 1.00 81.50 214 ASN A O 1
ATOM 1694 N N . GLN A 1 215 ? -10.396 4.689 -21.275 1.00 71.81 215 GLN A N 1
ATOM 1695 C CA . GLN A 1 215 ? -11.730 4.259 -20.836 1.00 71.81 215 GLN A CA 1
ATOM 1696 C C . GLN A 1 215 ? -12.308 5.149 -19.728 1.00 71.81 215 GLN A C 1
ATOM 1698 O O . GLN A 1 215 ? -13.509 5.416 -19.719 1.00 71.81 215 GLN A O 1
ATOM 1703 N N . SER A 1 216 ? -11.476 5.622 -18.797 1.00 60.62 216 SER A N 1
ATOM 1704 C CA . SER A 1 216 ? -11.921 6.506 -17.711 1.00 60.62 216 SER A CA 1
ATOM 1705 C C . SER A 1 216 ? -12.354 7.891 -18.206 1.00 60.62 216 SER A C 1
ATOM 1707 O O . SER A 1 216 ? -13.306 8.457 -17.676 1.00 60.62 216 SER A O 1
ATOM 1709 N N . SER A 1 217 ? -11.740 8.395 -19.282 1.00 55.09 217 SER A N 1
ATOM 1710 C CA . SER A 1 217 ? -12.150 9.651 -19.921 1.00 55.09 217 SER A CA 1
ATOM 1711 C C . SER A 1 217 ? -13.536 9.547 -20.578 1.00 55.09 217 SER A C 1
ATOM 1713 O O . SER A 1 217 ? -14.320 10.488 -20.499 1.00 55.09 217 SER A O 1
ATOM 1715 N N . VAL A 1 218 ? -13.889 8.379 -21.131 1.00 50.34 218 VAL A N 1
ATOM 1716 C CA . VAL A 1 218 ? -15.201 8.129 -21.761 1.00 50.34 218 VAL A CA 1
ATOM 1717 C C . VAL A 1 218 ? -16.321 7.941 -20.726 1.00 50.34 218 VAL A C 1
ATOM 1719 O O . VAL A 1 218 ? -17.451 8.367 -20.958 1.00 50.34 218 VAL A O 1
ATOM 1722 N N . LYS A 1 219 ? -16.031 7.356 -19.555 1.00 44.78 219 LYS A N 1
ATOM 1723 C CA . LYS A 1 219 ? -17.038 7.142 -18.494 1.00 44.78 219 LYS A CA 1
ATOM 1724 C C . LYS A 1 219 ? -17.453 8.420 -17.759 1.00 44.78 219 LYS A C 1
ATOM 1726 O O . LYS A 1 219 ? -18.563 8.480 -17.249 1.00 44.78 219 LYS A O 1
ATOM 1731 N N . ASN A 1 220 ? -16.634 9.471 -17.788 1.00 37.62 220 ASN A N 1
ATOM 1732 C CA . ASN A 1 220 ? -16.978 10.769 -17.192 1.00 37.62 220 ASN A CA 1
ATOM 1733 C C . ASN A 1 220 ? -18.043 11.562 -17.987 1.00 37.62 220 ASN A C 1
ATOM 1735 O O . ASN A 1 220 ? -18.356 12.693 -17.620 1.00 37.62 220 ASN A O 1
ATOM 1739 N N . HIS A 1 221 ? -18.594 11.005 -19.073 1.00 32.94 221 HIS A N 1
ATOM 1740 C CA . HIS A 1 221 ? -19.678 11.617 -19.855 1.00 32.94 221 HIS A CA 1
ATOM 1741 C C . HIS A 1 221 ? -21.024 10.882 -19.777 1.00 32.94 221 HIS A C 1
ATOM 1743 O O . HIS A 1 221 ? -22.018 11.378 -20.303 1.00 32.94 221 HIS A O 1
ATOM 1749 N N . CYS A 1 222 ? -21.100 9.741 -19.089 1.00 33.88 222 CYS A N 1
ATOM 1750 C CA . CYS A 1 222 ? -22.350 9.008 -18.903 1.00 33.88 222 CYS A CA 1
ATOM 1751 C C . CYS A 1 222 ? -22.468 8.512 -17.463 1.00 33.88 222 CYS A C 1
ATOM 1753 O O . CYS A 1 222 ? -22.154 7.361 -17.207 1.00 33.88 222 CYS A O 1
ATOM 1755 N N . GLU A 1 223 ? -22.907 9.382 -16.550 1.00 30.28 223 GLU A N 1
ATOM 1756 C CA . GLU A 1 223 ? -23.638 9.024 -15.319 1.00 30.28 223 GLU A CA 1
ATOM 1757 C C . GLU A 1 223 ? -24.134 10.318 -14.633 1.00 30.28 223 GLU A C 1
ATOM 1759 O O . GLU A 1 223 ? -23.589 10.798 -13.643 1.00 30.28 223 GLU A O 1
ATOM 1764 N N . ILE A 1 224 ? -25.174 10.924 -15.219 1.00 31.95 224 ILE A N 1
ATOM 1765 C CA . ILE A 1 224 ? -26.194 11.675 -14.475 1.00 31.95 224 ILE A CA 1
ATOM 1766 C C . ILE A 1 224 ? -27.499 10.934 -14.743 1.00 31.95 224 ILE A C 1
ATOM 1768 O O . ILE A 1 224 ? -28.071 11.123 -15.813 1.00 31.95 224 ILE A O 1
ATOM 1772 N N . LEU A 1 225 ? -27.913 10.083 -13.806 1.00 29.47 225 LEU A N 1
ATOM 1773 C CA . LEU A 1 225 ? -29.300 9.719 -13.494 1.00 29.47 225 LEU A CA 1
ATOM 1774 C C . LEU A 1 225 ? -29.340 9.201 -12.051 1.00 29.47 225 LEU A C 1
ATOM 1776 O O . LEU A 1 225 ? -28.534 8.298 -11.734 1.00 29.47 225 LEU A O 1
#

Mean predicted aligned error: 11.94 Å

Radius of gyration: 23.07 Å; Cα contacts (8 Å, |Δi|>4): 390; chains: 1; bounding box: 71×57×59 Å

Sequence (225 aa):
VSTDGYECSNIISNSWHLRRKGFLAEYFIKPPVNITFQFPCNIDIHHVFITPCVGQQRSSHLELYSASKWPQSAAKYFQKRKPVMSGVSTTSTALPEGEISNAQSSSHPMPPLFYSISKIYVPDSERICFYNPKVSTLFNKDTDNFAVSNHRAEIRNFRQDIISASSHLTLRIVRTVSGSAAAVSNVDIWGLPALSVPTPIKDDIMNKYTSFINQSSVKNHCEIL

Organism: NCBI:txid1028688

pLDDT: mean 78.21, std 23.41, range [28.94, 98.31]

InterPro domains:
  IPR039847 RING finger protein 37 [PTHR13492] (1-215)
  IPR045696 RING finger protein 37, N-terminal [PF19318] (1-211)